Protein AF-A0A7R9AG92-F1 (afdb_monomer_lite)

Secondary structure (DSSP, 8-state):
-HHHHHHHHHHHHHHHHTT---HHHHHHHHHS-GGGGS-GGGGGGTTSSS-EEEETTEEEPPHHHHHHHHHHHT--TT-EEEEE--TTSHHHHHHHHTT-EEEEEES-HHHHHHHHHHHHHTT-TTSEEEES-GGG--GGGPPEEEEEE-S-BSS--HHHHHHEEEEEEEEEEEE-SS-EEEEEEEE-SSS-EEEEEE--SSSHHHHTTS--SEEEE---HHHHHTT--HHHHHHHHHHHHHHHHHH-TTPEEEEE-----GGG-HHHHHHHHHHHHHHHHHHT-EEES-TTTTTTT-GGGB-TTSSSBPHHHHHHHH-

InterPro domains:
  IPR000682 Protein-L-isoaspartate(D-aspartate) O-methyltransferase [MF_00090] (1-212)
  IPR000682 Protein-L-isoaspartate(D-aspartate) O-methyltransferase [PTHR11579] (9-194)
  IPR000682 Protein-L-isoaspartate(D-aspartate) O-methyltransferase [TIGR00080] (8-189)
  IPR013830 SGNH hydrolase-type esterase domain [PF13472] (202-316)
  IPR029063 S-adenosyl-L-methionine-dependent methyltransferase superfamily [G3DSA:3.40.50.150] (4-202)
  IPR029063 S-adenosyl-L-methionine-dependent methyltransferase superfamily [SSF53335] (15-181)
  IPR036514 SGNH hydrolase superfamily [G3DSA:3.40.50.1110] (203-319)

Sequence (319 aa):
TYRHRGLRRQLIDSLREKGIHQEDILAAFNAIPRHFFLDKAFEEWAYQDKAFPIGYDQTISQPYTVAYQTALLKVEPKDKVLEIGTGSGYQAAVLAYLGAKVFTLERQEALYEKSRQLLAKLGFANVRVVWKDGYEGLEDQAPFDKILVTAGATEKPQVLLNQLKIGGYMVIPIGNAKVQQMYRITRLSEIDFEDEIFDDFERVDWILKQSVDIFVLELGGNDALRGIKPEESYKNLQSIIDKVRTKYPQAKIILAGMQAPPNMGVAFTKAFREIYPKLAKENNIALIPFLLEGVGGISKLNLPDGIHPTPQGHKIVAE

Structure (mmCIF, N/CA/C/O backbone):
data_AF-A0A7R9AG92-F1
#
_entry.id   AF-A0A7R9AG92-F1
#
loop_
_atom_site.group_PDB
_atom_site.id
_atom_site.type_symbol
_atom_site.label_atom_id
_atom_site.label_alt_id
_atom_site.label_comp_id
_atom_site.label_asym_id
_atom_site.label_entity_id
_atom_site.label_seq_id
_atom_site.pdbx_PDB_ins_code
_atom_site.Cartn_x
_atom_site.Cartn_y
_atom_site.Cartn_z
_atom_site.occupancy
_atom_site.B_iso_or_equiv
_atom_site.auth_seq_id
_atom_site.auth_comp_id
_atom_site.auth_asym_id
_atom_site.auth_atom_id
_atom_site.pdbx_PDB_model_num
ATOM 1 N N . THR A 1 1 ? -12.567 -18.584 -14.424 1.00 85.75 1 THR A N 1
ATOM 2 C CA . THR A 1 1 ? -12.079 -19.530 -15.454 1.00 85.75 1 THR A CA 1
ATOM 3 C C . THR A 1 1 ? -10.807 -20.214 -14.964 1.00 85.75 1 THR A C 1
ATOM 5 O O . THR A 1 1 ? -10.195 -19.707 -14.026 1.00 85.75 1 THR A O 1
ATOM 8 N N . TYR A 1 2 ? -10.392 -21.340 -15.563 1.00 88.44 2 TYR A N 1
ATOM 9 C CA . TYR A 1 2 ? -9.088 -21.965 -15.261 1.00 88.44 2 TYR A CA 1
ATOM 10 C C . TYR A 1 2 ? -7.920 -21.003 -15.521 1.00 88.44 2 TYR A C 1
ATOM 12 O O . TYR A 1 2 ? -7.029 -20.896 -14.682 1.00 88.44 2 TYR A O 1
ATOM 20 N N . ARG A 1 3 ? -7.999 -20.212 -16.603 1.00 91.56 3 ARG A N 1
ATOM 21 C CA . ARG A 1 3 ? -7.047 -19.134 -16.921 1.00 91.56 3 ARG A CA 1
ATOM 22 C C . ARG A 1 3 ? -6.843 -18.179 -15.741 1.00 91.56 3 ARG A C 1
ATOM 24 O O . ARG A 1 3 ? -5.721 -18.012 -15.280 1.00 91.56 3 ARG A O 1
ATOM 31 N N . HIS A 1 4 ? -7.924 -17.618 -15.188 1.00 94.44 4 HIS A N 1
ATOM 32 C CA . HIS A 1 4 ? -7.822 -16.691 -14.051 1.00 94.44 4 HIS A CA 1
ATOM 33 C C . HIS A 1 4 ? -7.265 -17.340 -12.783 1.00 94.44 4 HIS A C 1
ATOM 35 O O . HIS A 1 4 ? -6.584 -16.665 -12.021 1.00 94.44 4 HIS A O 1
ATOM 41 N N . ARG A 1 5 ? -7.518 -18.634 -12.547 1.00 92.75 5 ARG A N 1
ATOM 42 C CA . ARG A 1 5 ? -6.920 -19.346 -11.406 1.00 92.75 5 ARG A CA 1
ATOM 43 C C . ARG A 1 5 ? -5.401 -19.476 -11.559 1.00 92.75 5 ARG A C 1
ATOM 45 O O . ARG A 1 5 ? -4.688 -19.265 -10.586 1.00 92.75 5 ARG A O 1
ATOM 52 N N . GLY A 1 6 ? -4.917 -19.771 -12.769 1.00 94.75 6 GLY A N 1
ATOM 53 C CA . GLY A 1 6 ? -3.482 -19.813 -13.068 1.00 94.75 6 GLY A CA 1
ATOM 54 C C . GLY A 1 6 ? -2.804 -18.454 -12.878 1.00 94.75 6 GLY A C 1
ATOM 55 O O . GLY A 1 6 ? -1.807 -18.363 -12.170 1.00 94.75 6 GLY A O 1
ATOM 56 N N . LEU A 1 7 ? -3.403 -17.389 -13.421 1.00 96.19 7 LEU A N 1
ATOM 57 C CA . LEU A 1 7 ? -2.885 -16.022 -13.290 1.00 96.19 7 LEU A CA 1
ATOM 58 C C . LEU A 1 7 ? -2.851 -15.534 -11.832 1.00 96.19 7 LEU A C 1
ATOM 60 O O . LEU A 1 7 ? -1.883 -14.907 -11.415 1.00 96.19 7 LEU A O 1
ATOM 64 N N . ARG A 1 8 ? -3.869 -15.864 -11.025 1.00 96.50 8 ARG A N 1
ATOM 65 C CA . ARG A 1 8 ? -3.862 -15.561 -9.583 1.00 96.50 8 ARG A CA 1
ATOM 66 C C . ARG A 1 8 ? -2.725 -16.251 -8.850 1.00 96.50 8 ARG A C 1
ATOM 68 O O . ARG A 1 8 ? -2.114 -15.633 -7.992 1.00 96.50 8 ARG A O 1
ATOM 75 N N . ARG A 1 9 ? -2.444 -17.514 -9.181 1.00 95.44 9 ARG A N 1
ATOM 76 C CA . ARG A 1 9 ? -1.353 -18.260 -8.550 1.00 95.44 9 ARG A CA 1
ATOM 77 C C . ARG A 1 9 ? -0.002 -17.616 -8.841 1.00 95.44 9 ARG A C 1
ATOM 79 O O . ARG A 1 9 ? 0.724 -17.335 -7.904 1.00 95.44 9 ARG A O 1
ATOM 86 N N . GLN A 1 10 ? 0.256 -17.272 -10.102 1.00 95.81 10 GLN A N 1
ATOM 87 C CA . GLN A 1 10 ? 1.473 -16.551 -10.491 1.00 95.81 10 GLN A CA 1
ATOM 88 C C . GLN A 1 10 ? 1.610 -15.211 -9.759 1.00 95.81 10 GLN A C 1
ATOM 90 O O . GLN A 1 10 ? 2.691 -14.869 -9.287 1.00 95.81 10 GLN A O 1
ATOM 95 N N . LEU A 1 11 ? 0.506 -14.465 -9.625 1.00 97.06 11 LEU A N 1
ATOM 96 C CA . LEU A 1 11 ? 0.502 -13.233 -8.843 1.00 97.06 11 LEU A CA 1
ATOM 97 C C . LEU A 1 11 ? 0.853 -13.497 -7.372 1.00 97.06 11 LEU A C 1
ATOM 99 O O . LEU A 1 11 ? 1.679 -12.787 -6.814 1.00 97.06 11 LEU A O 1
ATOM 103 N N . ILE A 1 12 ? 0.248 -14.508 -6.747 1.00 97.50 12 ILE A N 1
ATOM 104 C CA . ILE A 1 12 ? 0.511 -14.880 -5.348 1.00 97.50 12 ILE A CA 1
ATOM 105 C C . ILE A 1 12 ? 1.975 -15.267 -5.143 1.00 97.50 12 ILE A C 1
ATOM 107 O O . ILE A 1 12 ? 2.578 -14.818 -4.172 1.00 97.50 12 ILE A O 1
ATOM 111 N N . ASP A 1 13 ? 2.548 -16.051 -6.054 1.00 95.56 13 ASP A N 1
ATOM 112 C CA . ASP A 1 13 ? 3.956 -16.448 -5.994 1.00 95.56 13 ASP A CA 1
ATOM 113 C C . ASP A 1 13 ? 4.861 -15.205 -6.059 1.00 95.56 13 ASP A C 1
ATOM 115 O O . ASP A 1 13 ? 5.725 -15.019 -5.204 1.00 95.56 13 ASP A O 1
ATOM 119 N N . SER A 1 14 ? 4.567 -14.267 -6.968 1.00 94.50 14 SER A N 1
ATOM 120 C CA . SER A 1 14 ? 5.289 -12.990 -7.048 1.00 94.50 14 SER A CA 1
ATOM 121 C C . SER A 1 14 ? 5.131 -12.126 -5.786 1.00 94.50 14 SER A C 1
ATOM 123 O O . SER A 1 14 ? 6.089 -11.494 -5.342 1.00 94.50 14 SER A O 1
ATOM 125 N N . LEU A 1 15 ? 3.944 -12.096 -5.170 1.00 94.94 15 LEU A N 1
ATOM 126 C CA . LEU A 1 15 ? 3.723 -11.378 -3.909 1.00 94.94 15 LEU A CA 1
ATOM 127 C C . LEU A 1 15 ? 4.525 -11.999 -2.755 1.00 94.94 15 LEU A C 1
ATOM 129 O O . LEU A 1 15 ? 5.095 -11.260 -1.950 1.00 94.94 15 LEU A O 1
ATOM 133 N N . ARG A 1 16 ? 4.621 -13.335 -2.697 1.00 92.88 16 ARG A N 1
ATOM 134 C CA . ARG A 1 16 ? 5.463 -14.044 -1.719 1.00 92.88 16 ARG A CA 1
ATOM 135 C C . ARG A 1 16 ? 6.933 -13.706 -1.889 1.00 92.88 16 ARG A C 1
ATOM 137 O O . ARG A 1 16 ? 7.592 -13.397 -0.901 1.00 92.88 16 ARG A O 1
ATOM 144 N N . GLU A 1 17 ? 7.436 -13.726 -3.120 1.00 90.94 17 GLU A N 1
ATOM 145 C CA . GLU A 1 17 ? 8.819 -13.342 -3.432 1.00 90.94 17 GLU A CA 1
ATOM 146 C C . GLU A 1 17 ? 9.120 -11.902 -2.996 1.00 90.94 17 GLU A C 1
ATOM 148 O O . GLU A 1 17 ? 10.223 -11.602 -2.541 1.00 90.94 17 GLU A O 1
ATOM 153 N N . LYS A 1 18 ? 8.117 -11.020 -3.059 1.00 86.81 18 LYS A N 1
ATOM 154 C CA . LYS A 1 18 ? 8.188 -9.627 -2.595 1.00 86.81 18 LYS A CA 1
ATOM 155 C C . LYS A 1 18 ? 8.002 -9.451 -1.081 1.00 86.81 18 LYS A C 1
ATOM 157 O O . LYS A 1 18 ? 8.039 -8.326 -0.590 1.00 86.81 18 LYS A O 1
ATOM 162 N N . GLY A 1 19 ? 7.857 -10.539 -0.325 1.00 88.50 19 GLY A N 1
ATOM 163 C CA . GLY A 1 19 ? 7.826 -10.526 1.139 1.00 88.50 19 GLY A CA 1
ATOM 164 C C . GLY A 1 19 ? 6.431 -10.492 1.768 1.00 88.50 19 GLY A C 1
ATOM 165 O O . GLY A 1 19 ? 6.320 -10.267 2.974 1.00 88.50 19 GLY A O 1
ATOM 166 N N . ILE A 1 20 ? 5.367 -10.706 0.987 1.00 93.88 20 ILE A N 1
ATOM 167 C CA . ILE A 1 20 ? 4.015 -10.894 1.527 1.00 93.88 20 ILE A CA 1
ATOM 168 C C . ILE A 1 20 ? 3.859 -12.363 1.924 1.00 93.88 20 ILE A C 1
ATOM 170 O O . ILE A 1 20 ? 3.675 -13.236 1.077 1.00 93.88 20 ILE A O 1
ATOM 174 N N . HIS A 1 21 ? 3.945 -12.638 3.223 1.00 92.56 21 HIS A N 1
ATOM 175 C CA . HIS A 1 21 ? 3.893 -14.000 3.774 1.00 92.56 21 HIS A CA 1
ATOM 176 C C . HIS A 1 21 ? 2.621 -14.283 4.582 1.00 92.56 21 HIS A C 1
ATOM 178 O O . HIS A 1 21 ? 2.436 -15.393 5.071 1.00 92.56 21 HIS A O 1
ATOM 184 N N . GLN A 1 22 ? 1.741 -13.292 4.731 1.00 96.88 22 GLN A N 1
ATOM 185 C CA . GLN A 1 22 ? 0.469 -13.437 5.432 1.00 96.88 22 GLN A CA 1
ATOM 186 C C . GLN A 1 22 ? -0.497 -14.278 4.581 1.00 96.88 22 GLN A C 1
ATOM 188 O O . GLN A 1 22 ? -0.990 -13.832 3.542 1.00 96.88 22 GLN A O 1
ATOM 193 N N . GLU A 1 23 ? -0.725 -15.527 4.991 1.00 97.50 23 GLU A N 1
ATOM 194 C CA . GLU A 1 23 ? -1.502 -16.512 4.224 1.00 97.50 23 GLU A CA 1
ATOM 195 C C . GLU A 1 23 ? -2.972 -16.118 4.036 1.00 97.50 23 GLU A C 1
ATOM 197 O O . GLU A 1 23 ? -3.567 -16.411 3.002 1.00 97.50 23 GLU A O 1
ATOM 202 N N . ASP A 1 24 ? -3.554 -15.419 5.004 1.00 98.06 24 ASP A N 1
ATOM 203 C CA . ASP A 1 24 ? -4.897 -14.843 4.936 1.00 98.06 24 ASP A CA 1
ATOM 204 C C . ASP A 1 24 ? -5.004 -13.749 3.860 1.00 98.06 24 ASP A C 1
ATOM 206 O O . ASP A 1 24 ? -5.941 -13.762 3.055 1.00 98.06 24 ASP A O 1
ATOM 210 N N . ILE A 1 25 ? -4.005 -12.865 3.762 1.00 98.31 25 ILE A N 1
ATOM 211 C CA . ILE A 1 25 ? -3.910 -11.859 2.694 1.00 98.31 25 ILE A CA 1
ATOM 212 C C . ILE A 1 25 ? -3.770 -12.552 1.336 1.00 98.31 25 ILE A C 1
ATOM 214 O O . ILE A 1 25 ? -4.513 -12.247 0.402 1.00 98.31 25 ILE A O 1
ATOM 218 N N . LEU A 1 26 ? -2.868 -13.526 1.203 1.00 98.38 26 LEU A N 1
ATOM 219 C CA . LEU A 1 26 ? -2.691 -14.260 -0.056 1.00 98.38 26 LEU A CA 1
ATOM 220 C C . LEU A 1 26 ? -3.955 -15.046 -0.447 1.00 98.38 26 LEU A C 1
ATOM 222 O O . LEU A 1 26 ? -4.313 -15.104 -1.629 1.00 98.38 26 LEU A O 1
ATOM 226 N N . ALA A 1 27 ? -4.679 -15.597 0.531 1.00 98.25 27 ALA A N 1
ATOM 227 C CA . ALA A 1 27 ? -5.968 -16.241 0.312 1.00 98.25 27 ALA A CA 1
ATOM 228 C C . ALA A 1 27 ? -7.020 -15.252 -0.215 1.00 98.25 27 ALA A C 1
ATOM 230 O O . ALA A 1 27 ? -7.760 -15.603 -1.139 1.00 98.25 27 ALA A O 1
ATOM 231 N N . ALA A 1 28 ? -7.045 -14.012 0.288 1.00 98.25 28 ALA A N 1
ATOM 232 C CA . ALA A 1 28 ? -7.918 -12.960 -0.230 1.00 98.25 28 ALA A CA 1
ATOM 233 C C . ALA A 1 28 ? -7.643 -12.683 -1.718 1.00 98.25 28 ALA A C 1
ATOM 235 O O . ALA A 1 28 ? -8.567 -12.664 -2.531 1.00 98.25 28 ALA A O 1
ATOM 236 N N . PHE A 1 29 ? -6.372 -12.568 -2.114 1.00 98.19 29 PHE A N 1
ATOM 237 C CA . PHE A 1 29 ? -5.980 -12.352 -3.516 1.00 98.19 29 PHE A CA 1
ATOM 238 C C . PHE A 1 29 ? -6.321 -13.547 -4.416 1.00 98.19 29 PHE A C 1
ATOM 240 O O . PHE A 1 29 ? -6.673 -13.379 -5.588 1.00 98.19 29 PHE A O 1
ATOM 247 N N . ASN A 1 30 ? -6.266 -14.765 -3.873 1.00 97.31 30 ASN A N 1
ATOM 248 C CA . ASN A 1 30 ? -6.696 -15.958 -4.591 1.00 97.31 30 ASN A CA 1
ATOM 249 C C . ASN A 1 30 ? -8.218 -16.002 -4.789 1.00 97.31 30 ASN A C 1
ATOM 251 O O . ASN A 1 30 ? -8.697 -16.426 -5.846 1.00 97.31 30 ASN A O 1
ATOM 255 N N . ALA A 1 31 ? -8.988 -15.583 -3.785 1.00 97.12 31 ALA A N 1
ATOM 256 C CA . ALA A 1 31 ? -10.445 -15.626 -3.804 1.00 97.12 31 ALA A CA 1
ATOM 257 C C . ALA A 1 31 ? -11.038 -14.502 -4.666 1.00 97.12 31 ALA A C 1
ATOM 259 O O . ALA A 1 31 ? -11.874 -14.758 -5.543 1.00 97.12 31 ALA A O 1
ATOM 260 N N . ILE A 1 32 ? -10.559 -13.271 -4.477 1.00 97.75 32 ILE A N 1
ATOM 261 C CA . ILE A 1 32 ? -11.165 -12.067 -5.042 1.00 97.75 32 ILE A CA 1
ATOM 262 C C . ILE A 1 32 ? -10.825 -11.935 -6.539 1.00 97.75 32 ILE A C 1
ATOM 264 O O . ILE A 1 32 ? -9.661 -11.880 -6.946 1.00 97.75 32 ILE A O 1
ATOM 268 N N . PRO A 1 33 ? -11.834 -11.865 -7.421 1.00 96.81 33 PRO A N 1
ATOM 269 C CA . PRO A 1 33 ? -11.633 -11.703 -8.856 1.00 96.81 33 PRO A CA 1
ATOM 270 C C . PRO A 1 33 ? -11.242 -10.270 -9.243 1.00 96.81 33 PRO A C 1
ATOM 272 O O . PRO A 1 33 ? -12.069 -9.525 -9.755 1.00 96.81 33 PRO A O 1
ATOM 275 N N . ARG A 1 34 ? -9.959 -9.909 -9.080 1.00 97.62 34 ARG A N 1
ATOM 276 C CA . ARG A 1 34 ? -9.418 -8.583 -9.455 1.00 97.62 34 ARG A CA 1
ATOM 277 C C . ARG A 1 34 ? -9.842 -8.083 -10.849 1.00 97.62 34 ARG A C 1
ATOM 279 O O . ARG A 1 34 ? -10.102 -6.898 -11.001 1.00 97.62 34 ARG A O 1
ATOM 286 N N . HIS A 1 35 ? -9.992 -8.967 -11.841 1.00 96.81 35 HIS A N 1
ATOM 287 C CA . HIS A 1 35 ? -10.450 -8.597 -13.191 1.00 96.81 35 HIS A CA 1
ATOM 288 C C . HIS A 1 35 ? -11.850 -7.961 -13.250 1.00 96.81 35 HIS A C 1
ATOM 290 O O . HIS A 1 35 ? -12.125 -7.232 -14.193 1.00 96.81 35 HIS A O 1
ATOM 296 N N . PHE A 1 36 ? -12.724 -8.169 -12.259 1.00 97.12 36 PHE A N 1
ATOM 297 C CA . PHE A 1 36 ? -14.020 -7.476 -12.213 1.00 97.12 36 PHE A CA 1
ATOM 298 C C . PHE A 1 36 ? -13.932 -6.029 -11.715 1.00 97.12 36 PHE A C 1
ATOM 300 O O . PHE A 1 36 ? -14.876 -5.268 -11.903 1.00 97.12 36 PHE A O 1
ATOM 307 N N . PHE A 1 37 ? -12.807 -5.641 -11.111 1.00 97.44 37 PHE A N 1
ATOM 308 C CA . PHE A 1 37 ? -12.546 -4.287 -10.607 1.00 97.44 37 PHE A CA 1
ATOM 309 C C . PHE A 1 37 ? -11.880 -3.385 -11.660 1.00 97.44 37 PHE A C 1
ATOM 311 O O . PHE A 1 37 ? -11.495 -2.254 -11.372 1.00 97.44 37 PHE A O 1
ATOM 318 N N . LEU A 1 38 ? -11.735 -3.892 -12.883 1.00 94.50 38 LEU A N 1
ATOM 319 C CA . LEU A 1 38 ? -11.065 -3.258 -14.010 1.00 94.50 38 LEU A CA 1
ATOM 320 C C . LEU A 1 38 ? -12.040 -3.073 -15.175 1.00 94.50 38 LEU A C 1
ATOM 322 O O . LEU A 1 38 ? -13.101 -3.697 -15.228 1.00 94.50 38 LEU A O 1
ATOM 326 N N . ASP A 1 39 ? -11.668 -2.220 -16.128 1.00 90.25 39 ASP A N 1
ATOM 327 C CA . ASP A 1 39 ? -12.302 -2.257 -17.444 1.00 90.25 39 ASP A CA 1
ATOM 328 C C . ASP A 1 39 ? -12.024 -3.610 -18.121 1.00 90.25 39 ASP A C 1
ATOM 330 O O . ASP A 1 39 ? -10.943 -4.181 -17.952 1.00 90.25 39 ASP A O 1
ATOM 334 N N . LYS A 1 40 ? -12.979 -4.115 -18.911 1.00 88.62 40 LYS A N 1
ATOM 335 C CA . LYS A 1 40 ? -12.825 -5.369 -19.665 1.00 88.62 40 LYS A CA 1
ATOM 336 C C . LYS A 1 40 ? -11.617 -5.338 -20.596 1.00 88.62 40 LYS A C 1
ATOM 338 O O . LYS A 1 40 ? -10.988 -6.373 -20.793 1.00 88.62 40 LYS A O 1
ATOM 343 N N . ALA A 1 41 ? -11.263 -4.162 -21.120 1.00 90.12 41 ALA A N 1
ATOM 344 C CA . ALA A 1 41 ? -10.056 -3.987 -21.914 1.00 90.12 41 ALA A CA 1
ATOM 345 C C . ALA A 1 41 ? -8.796 -4.427 -21.154 1.00 90.12 41 ALA A C 1
ATOM 347 O O . ALA A 1 41 ? -7.851 -4.871 -21.788 1.00 90.12 41 ALA A O 1
ATOM 348 N N . PHE A 1 42 ? -8.785 -4.367 -19.815 1.00 91.31 42 PHE A N 1
ATOM 349 C CA . PHE A 1 42 ? -7.631 -4.729 -18.993 1.00 91.31 42 PHE A CA 1
ATOM 350 C C . PHE A 1 42 ? -7.668 -6.146 -18.399 1.00 91.31 42 PHE A C 1
ATOM 352 O O . PHE A 1 42 ? -6.783 -6.500 -17.618 1.00 91.31 42 PHE A O 1
ATOM 359 N N . GLU A 1 43 ? -8.655 -6.976 -18.751 1.00 90.88 43 GLU A N 1
ATOM 360 C CA . GLU A 1 43 ? -8.875 -8.294 -18.132 1.00 90.88 43 GLU A CA 1
ATOM 361 C C . GLU A 1 43 ? -7.639 -9.208 -18.202 1.00 90.88 43 GLU A C 1
ATOM 363 O O . GLU A 1 43 ? -7.286 -9.854 -17.213 1.00 90.88 43 GLU A O 1
ATOM 368 N N . GLU A 1 44 ? -6.925 -9.213 -19.332 1.00 90.19 44 GLU A N 1
ATOM 369 C CA . GLU A 1 44 ? -5.737 -10.057 -19.522 1.00 90.19 44 GLU A CA 1
ATOM 370 C C . GLU A 1 44 ? -4.546 -9.635 -18.651 1.00 90.19 44 GLU A C 1
ATOM 372 O O . GLU A 1 44 ? -3.714 -10.470 -18.289 1.00 90.19 44 GLU A O 1
ATOM 377 N N . TRP A 1 45 ? -4.490 -8.357 -18.274 1.00 91.56 45 TRP A N 1
ATOM 378 C CA . TRP A 1 45 ? -3.428 -7.780 -17.452 1.00 91.56 45 TRP A CA 1
ATOM 379 C C . TRP A 1 45 ? -3.817 -7.646 -15.977 1.00 91.56 45 TRP A C 1
ATOM 381 O O . TRP A 1 45 ? -2.998 -7.228 -15.161 1.00 91.56 45 TRP A O 1
ATOM 391 N N . ALA A 1 46 ? -5.035 -8.051 -15.606 1.00 94.00 46 ALA A N 1
ATOM 392 C CA . ALA A 1 46 ? -5.604 -7.836 -14.277 1.00 94.00 46 ALA A CA 1
ATOM 393 C C . ALA A 1 46 ? -4.774 -8.404 -13.116 1.00 94.00 46 ALA A C 1
ATOM 395 O O . ALA A 1 46 ? -4.915 -7.951 -11.980 1.00 94.00 46 ALA A O 1
ATOM 396 N N . TYR A 1 47 ? -3.937 -9.401 -13.400 1.00 96.56 47 TYR A N 1
ATOM 397 C CA . TYR A 1 47 ? -3.102 -10.108 -12.431 1.00 96.56 47 TYR A CA 1
ATOM 398 C C . TYR A 1 47 ? -1.608 -9.813 -12.581 1.00 96.56 47 TYR A C 1
ATOM 400 O O . TYR A 1 47 ? -0.791 -10.465 -11.941 1.00 96.56 47 TYR A O 1
ATOM 408 N N . GLN A 1 48 ? -1.243 -8.832 -13.406 1.00 94.00 48 GLN A N 1
ATOM 409 C CA . GLN A 1 48 ? 0.101 -8.273 -13.376 1.00 94.00 48 GLN A CA 1
ATOM 410 C C . GLN A 1 48 ? 0.242 -7.349 -12.172 1.00 94.00 48 GLN A C 1
ATOM 412 O O . GLN A 1 48 ? -0.710 -6.658 -11.796 1.00 94.00 48 GLN A O 1
ATOM 417 N N . ASP A 1 49 ? 1.437 -7.313 -11.583 1.00 93.88 49 ASP A N 1
ATOM 418 C CA . ASP A 1 49 ? 1.718 -6.412 -10.472 1.00 93.88 49 ASP A CA 1
ATOM 419 C C . ASP A 1 49 ? 1.930 -4.970 -10.959 1.00 93.88 49 ASP A C 1
ATOM 421 O O . ASP A 1 49 ? 3.049 -4.472 -11.036 1.00 93.88 49 ASP A O 1
ATOM 425 N N . LYS A 1 50 ? 0.838 -4.344 -11.403 1.00 91.94 50 LYS A N 1
ATOM 426 C CA . LYS A 1 50 ? 0.815 -3.008 -11.995 1.00 91.94 50 LYS A CA 1
ATOM 427 C C . LYS A 1 50 ? -0.503 -2.301 -11.676 1.00 91.94 50 LYS A C 1
ATOM 429 O O . LYS A 1 50 ? -1.552 -2.938 -11.524 1.00 91.94 50 LYS A O 1
ATOM 434 N N . ALA A 1 51 ? -0.442 -0.977 -11.575 1.00 92.12 51 ALA A N 1
ATOM 435 C CA . ALA A 1 51 ? -1.622 -0.127 -11.490 1.00 92.12 51 ALA A CA 1
ATOM 436 C C . ALA A 1 51 ? -2.267 0.080 -12.871 1.00 92.12 51 ALA A C 1
ATOM 438 O O . ALA A 1 51 ? -1.578 0.148 -13.892 1.00 92.12 51 ALA A O 1
ATOM 439 N N . PHE A 1 52 ? -3.592 0.214 -12.900 1.00 93.50 52 PHE A N 1
ATOM 440 C CA . PHE A 1 52 ? -4.353 0.431 -14.136 1.00 93.50 52 PHE A CA 1
ATOM 441 C C . PHE A 1 52 ? -5.368 1.561 -13.968 1.00 93.50 52 PHE A C 1
ATOM 443 O O . PHE A 1 52 ? -5.904 1.726 -12.871 1.00 93.50 52 PHE A O 1
ATOM 450 N N . PRO A 1 53 ? -5.662 2.331 -15.027 1.00 94.12 53 PRO A N 1
ATOM 451 C CA . PRO A 1 53 ? -6.666 3.384 -14.966 1.00 94.12 53 PRO A CA 1
ATOM 452 C C . PRO A 1 53 ? -8.067 2.801 -14.750 1.00 94.12 53 PRO A C 1
ATOM 454 O O . PRO A 1 53 ? -8.423 1.774 -15.328 1.00 94.12 53 PRO A O 1
ATOM 457 N N . ILE A 1 54 ? -8.871 3.483 -13.933 1.00 93.56 54 ILE A N 1
ATOM 458 C CA . ILE A 1 54 ? -10.271 3.114 -13.645 1.00 93.56 54 ILE A CA 1
ATOM 459 C C . ILE A 1 54 ? -11.275 4.216 -14.021 1.00 93.56 54 ILE A C 1
ATOM 461 O O . ILE A 1 54 ? -12.468 4.084 -13.740 1.00 93.56 54 ILE A O 1
ATOM 465 N N . GLY A 1 55 ? -10.793 5.262 -14.700 1.00 90.81 55 GLY A N 1
ATOM 466 C CA . GLY A 1 55 ? -11.540 6.474 -15.040 1.00 90.81 55 GLY A CA 1
ATOM 467 C C . GLY A 1 55 ? -11.335 7.591 -14.014 1.00 90.81 55 GLY A C 1
ATOM 468 O O . GLY A 1 55 ? -10.773 7.359 -12.945 1.00 90.81 55 GLY A O 1
ATOM 469 N N . TYR A 1 56 ? -11.791 8.803 -14.350 1.00 92.44 56 TYR A N 1
ATOM 470 C CA . TYR A 1 56 ? -11.756 9.985 -13.467 1.00 92.44 56 TYR A CA 1
ATOM 471 C C . TYR A 1 56 ? -10.355 10.310 -12.919 1.00 92.44 56 TYR A C 1
ATOM 473 O O . TYR A 1 56 ? -10.204 10.676 -11.754 1.00 92.44 56 TYR A O 1
ATOM 481 N N . ASP A 1 57 ? -9.325 10.101 -13.744 1.00 91.25 57 ASP A N 1
ATOM 482 C CA . ASP A 1 57 ? -7.906 10.253 -13.388 1.00 91.25 57 ASP A CA 1
ATOM 483 C C . ASP A 1 57 ? -7.464 9.419 -12.173 1.00 91.25 57 ASP A C 1
ATOM 485 O O . ASP A 1 57 ? -6.471 9.724 -11.516 1.00 91.25 57 ASP A O 1
ATOM 489 N N . GLN A 1 58 ? -8.204 8.349 -11.864 1.00 92.69 58 GLN A N 1
ATOM 490 C CA . GLN A 1 58 ? -7.882 7.413 -10.794 1.00 92.69 58 GLN A CA 1
ATOM 491 C C . GLN A 1 58 ? -7.306 6.114 -11.355 1.00 92.69 58 GLN A C 1
ATOM 493 O O . GLN A 1 58 ? -7.547 5.720 -12.504 1.00 92.69 58 GLN A O 1
ATOM 498 N N . THR A 1 59 ? -6.575 5.402 -10.499 1.00 93.50 59 THR A N 1
ATOM 499 C CA . THR A 1 59 ? -6.048 4.072 -10.800 1.00 93.50 59 THR A CA 1
ATOM 500 C C . THR A 1 59 ? -6.455 3.071 -9.725 1.00 93.50 59 THR A C 1
ATOM 502 O O . THR A 1 59 ? -6.644 3.422 -8.564 1.00 93.50 59 THR A O 1
ATOM 505 N N . ILE A 1 60 ? -6.594 1.803 -10.105 1.00 95.69 60 ILE A N 1
ATOM 506 C CA . ILE A 1 60 ? -6.548 0.707 -9.139 1.00 95.69 60 ILE A CA 1
ATOM 507 C C . ILE A 1 60 ? -5.081 0.448 -8.794 1.00 95.69 60 ILE A C 1
ATOM 509 O O . ILE A 1 60 ? -4.273 0.182 -9.687 1.00 95.69 60 ILE A O 1
ATOM 513 N N . SER A 1 61 ? -4.749 0.492 -7.503 1.00 94.94 61 SER A N 1
ATOM 514 C CA . SER A 1 61 ? -3.392 0.256 -7.003 1.00 94.94 61 SER A CA 1
ATOM 515 C C . SER A 1 61 ? -2.845 -1.097 -7.447 1.00 94.94 61 SER A C 1
ATOM 517 O O . SER A 1 61 ? -3.591 -2.080 -7.570 1.00 94.94 61 SER A O 1
ATOM 519 N N . GLN A 1 62 ? -1.532 -1.165 -7.668 1.00 94.94 62 GLN A N 1
ATOM 520 C CA . GLN A 1 62 ? -0.848 -2.421 -7.966 1.00 94.94 62 GLN A CA 1
ATOM 521 C C . GLN A 1 62 ? -1.105 -3.467 -6.856 1.00 94.94 62 GLN A C 1
ATOM 523 O O . GLN A 1 62 ? -1.196 -3.099 -5.680 1.00 94.94 62 GLN A O 1
ATOM 528 N N . PRO A 1 63 ? -1.260 -4.757 -7.199 1.00 97.62 63 PRO A N 1
ATOM 529 C CA . PRO A 1 63 ? -1.442 -5.841 -6.239 1.00 97.62 63 PRO A CA 1
ATOM 530 C C . PRO A 1 63 ? -0.495 -5.815 -5.033 1.00 97.62 63 PRO A C 1
ATOM 532 O O . PRO A 1 63 ? -0.966 -5.974 -3.909 1.00 97.62 63 PRO A O 1
ATOM 535 N N . TYR A 1 64 ? 0.804 -5.579 -5.244 1.00 95.94 64 TYR A N 1
ATOM 536 C CA . TYR A 1 64 ? 1.785 -5.515 -4.163 1.00 95.94 64 TYR A CA 1
ATOM 537 C C . TYR A 1 64 ? 1.462 -4.410 -3.164 1.00 95.94 64 TYR A C 1
ATOM 539 O O . TYR A 1 64 ? 1.452 -4.666 -1.969 1.00 95.94 64 TYR A O 1
ATOM 547 N N . THR A 1 65 ? 1.104 -3.215 -3.633 1.00 94.88 65 THR A N 1
ATOM 548 C CA . THR A 1 65 ? 0.706 -2.097 -2.767 1.00 94.88 65 THR A CA 1
ATOM 549 C C . THR A 1 65 ? -0.505 -2.446 -1.914 1.00 94.88 65 THR A C 1
ATOM 551 O O . THR A 1 65 ? -0.477 -2.210 -0.712 1.00 94.88 65 THR A O 1
ATOM 554 N N . VAL A 1 66 ? -1.535 -3.055 -2.511 1.00 98.19 66 VAL A N 1
ATOM 555 C CA . VAL A 1 66 ? -2.741 -3.484 -1.782 1.00 98.19 66 VAL A CA 1
ATOM 556 C C . VAL A 1 66 ? -2.368 -4.496 -0.694 1.00 98.19 66 VAL A C 1
ATOM 558 O O . VAL A 1 66 ? -2.775 -4.361 0.459 1.00 98.19 66 VAL A O 1
ATOM 561 N N . ALA A 1 67 ? -1.551 -5.497 -1.031 1.00 98.00 67 ALA A N 1
ATOM 562 C CA . ALA A 1 67 ? -1.114 -6.518 -0.082 1.00 98.00 67 ALA A CA 1
ATOM 563 C C . ALA A 1 67 ? -0.237 -5.927 1.032 1.00 98.00 67 ALA A C 1
ATOM 565 O O . ALA A 1 67 ? -0.433 -6.234 2.204 1.00 98.00 67 ALA A O 1
ATOM 566 N N . TYR A 1 68 ? 0.686 -5.039 0.668 1.00 96.31 68 TYR A N 1
ATOM 567 C CA . TYR A 1 68 ? 1.616 -4.378 1.572 1.00 96.31 68 TYR A CA 1
ATOM 568 C C . TYR A 1 68 ? 0.894 -3.478 2.575 1.00 96.31 68 TYR A C 1
ATOM 570 O O . TYR A 1 68 ? 1.084 -3.622 3.780 1.00 96.31 68 TYR A O 1
ATOM 578 N N . GLN A 1 69 ? -0.004 -2.612 2.098 1.00 97.38 69 GLN A N 1
ATOM 579 C CA . GLN A 1 69 ? -0.834 -1.772 2.959 1.00 97.38 69 GLN A CA 1
ATOM 580 C C . GLN A 1 69 ? -1.686 -2.612 3.914 1.00 97.38 69 GLN A C 1
ATOM 582 O O . GLN A 1 69 ? -1.743 -2.322 5.107 1.00 97.38 69 GLN A O 1
ATOM 587 N N . THR A 1 70 ? -2.289 -3.691 3.410 1.00 98.38 70 THR A N 1
ATOM 588 C CA . THR A 1 70 ? -3.093 -4.615 4.224 1.00 98.38 70 THR A CA 1
ATOM 589 C C . THR A 1 70 ? -2.245 -5.306 5.299 1.00 98.38 70 THR A C 1
ATOM 591 O O . THR A 1 70 ? -2.667 -5.394 6.452 1.00 98.38 70 THR A O 1
ATOM 594 N N . ALA A 1 71 ? -1.026 -5.737 4.958 1.00 97.69 71 ALA A N 1
ATOM 595 C CA . ALA A 1 71 ? -0.096 -6.364 5.895 1.00 97.69 71 ALA A CA 1
ATOM 596 C C . ALA A 1 71 ? 0.358 -5.397 6.997 1.00 97.69 71 ALA A C 1
ATOM 598 O O . ALA A 1 71 ? 0.414 -5.774 8.168 1.00 97.69 71 ALA A O 1
ATOM 599 N N . LEU A 1 72 ? 0.641 -4.138 6.647 1.00 97.19 72 LEU A N 1
ATOM 600 C CA . LEU A 1 72 ? 0.993 -3.108 7.624 1.00 97.19 72 LEU A CA 1
ATOM 601 C C . LEU A 1 72 ? -0.172 -2.788 8.561 1.00 97.19 72 LEU A C 1
ATOM 603 O O . LEU A 1 72 ? 0.060 -2.587 9.754 1.00 97.19 72 LEU A O 1
ATOM 607 N N . LEU A 1 73 ? -1.401 -2.779 8.036 1.00 98.31 73 LEU A N 1
ATOM 608 C CA . LEU A 1 73 ? -2.609 -2.430 8.779 1.00 98.31 73 LEU A CA 1
ATOM 609 C C . LEU A 1 73 ? -2.964 -3.461 9.858 1.00 98.31 73 LEU A C 1
ATOM 611 O O . LEU A 1 73 ? -3.656 -3.102 10.806 1.00 98.31 73 LEU A O 1
ATOM 615 N N . LYS A 1 74 ? -2.468 -4.706 9.744 1.00 97.50 74 LYS A N 1
ATOM 616 C CA . LYS A 1 74 ? -2.701 -5.800 10.708 1.00 97.50 74 LYS A CA 1
ATOM 617 C C . LYS A 1 74 ? -4.189 -5.934 11.061 1.00 97.50 74 LYS A C 1
ATOM 619 O O . LYS A 1 74 ? -4.579 -5.773 12.215 1.00 97.50 74 LYS A O 1
ATOM 624 N N . VAL A 1 75 ? -5.008 -6.134 10.031 1.00 97.44 75 VAL A N 1
ATOM 625 C CA . VAL A 1 75 ? -6.466 -6.253 10.162 1.00 97.44 75 VAL A CA 1
ATOM 626 C C . VAL A 1 75 ? -6.816 -7.542 10.885 1.00 97.44 75 VAL A C 1
ATOM 628 O O . VAL A 1 75 ? -6.370 -8.614 10.480 1.00 97.44 75 VAL A O 1
ATOM 631 N N . GLU A 1 76 ? -7.668 -7.441 11.896 1.00 97.31 76 GLU A N 1
ATOM 632 C CA . GLU A 1 76 ? -8.251 -8.591 12.572 1.00 97.31 76 GLU A CA 1
ATOM 633 C C . GLU A 1 76 ? -9.746 -8.735 12.236 1.00 97.31 76 GLU A C 1
ATOM 635 O O . GLU A 1 76 ? -10.439 -7.750 11.941 1.00 97.31 76 GLU A O 1
ATOM 640 N N . PRO A 1 77 ? -10.301 -9.961 12.281 1.00 97.62 77 PRO A N 1
ATOM 641 C CA . PRO A 1 77 ? -11.729 -10.157 12.098 1.00 97.62 77 PRO A CA 1
ATOM 642 C C . PRO A 1 77 ? -12.545 -9.297 13.070 1.00 97.62 77 PRO A C 1
ATOM 644 O O . PRO A 1 77 ? -12.320 -9.320 14.277 1.00 97.62 77 PRO A O 1
ATOM 647 N N . LYS A 1 78 ? -13.583 -8.633 12.545 1.00 97.44 78 LYS A N 1
ATOM 648 C CA . LYS A 1 78 ? -14.489 -7.690 13.230 1.00 97.44 78 LYS A CA 1
ATOM 649 C C . LYS A 1 78 ? -13.942 -6.280 13.461 1.00 97.44 78 LYS A C 1
ATOM 651 O O . LYS A 1 78 ? -14.747 -5.452 13.903 1.00 97.44 78 LYS A O 1
ATOM 656 N N . ASP A 1 79 ? -12.687 -5.988 13.109 1.00 98.50 79 ASP A N 1
ATOM 657 C CA . ASP A 1 79 ? -12.161 -4.619 13.125 1.00 98.50 79 ASP A CA 1
ATOM 658 C C . ASP A 1 79 ? -13.088 -3.677 12.352 1.00 98.50 79 ASP A C 1
ATOM 660 O O . ASP A 1 79 ? -13.533 -3.983 11.240 1.00 98.50 79 ASP A O 1
ATOM 664 N N . LYS A 1 80 ? -13.387 -2.513 12.931 1.00 98.75 80 LYS A N 1
ATOM 665 C CA . LYS A 1 80 ? -14.051 -1.417 12.229 1.00 98.75 80 LYS A CA 1
ATOM 666 C C . LYS A 1 80 ? -12.992 -0.629 11.467 1.00 98.75 80 LYS A C 1
ATOM 668 O O . LYS A 1 80 ? -12.185 0.069 12.080 1.00 98.75 80 LYS A O 1
ATOM 673 N N . VAL A 1 81 ? -13.004 -0.734 10.141 1.00 98.88 81 VAL A N 1
ATOM 674 C CA . VAL A 1 81 ? -11.970 -0.151 9.276 1.00 98.88 81 VAL A CA 1
ATOM 675 C C . VAL A 1 81 ? -12.559 0.979 8.442 1.00 98.88 81 VAL A C 1
ATOM 677 O O . VAL A 1 81 ? -13.575 0.775 7.778 1.00 98.88 81 VAL A O 1
ATOM 680 N N . LEU A 1 82 ? -11.914 2.147 8.464 1.00 98.88 82 LEU A N 1
ATOM 681 C CA . LEU A 1 82 ? -12.184 3.243 7.532 1.00 98.88 82 LEU A CA 1
ATOM 682 C C . LEU A 1 82 ? -11.149 3.225 6.407 1.00 98.88 82 LEU A C 1
ATOM 684 O O . LEU A 1 82 ? -9.956 3.335 6.661 1.00 98.88 82 LEU A O 1
ATOM 688 N N . GLU A 1 83 ? -11.598 3.123 5.167 1.00 98.81 83 GLU A N 1
ATOM 689 C CA . GLU A 1 83 ? -10.782 3.296 3.971 1.00 98.81 83 GLU A CA 1
ATOM 690 C C . GLU A 1 83 ? -11.066 4.667 3.342 1.00 98.81 83 GLU A C 1
ATOM 692 O O . GLU A 1 83 ? -12.220 5.048 3.139 1.00 98.81 83 GLU A O 1
ATOM 697 N N . ILE A 1 84 ? -10.009 5.398 3.000 1.00 98.38 84 ILE A N 1
ATOM 698 C CA . ILE A 1 84 ? -10.082 6.659 2.266 1.00 98.38 84 ILE A CA 1
ATOM 699 C C . ILE A 1 84 ? -9.611 6.420 0.838 1.00 98.38 84 ILE A C 1
ATOM 701 O O . ILE A 1 84 ? -8.430 6.144 0.627 1.00 98.38 84 ILE A O 1
ATOM 705 N N . GLY A 1 85 ? -10.530 6.564 -0.119 1.00 97.38 85 GLY A N 1
ATOM 706 C CA . GLY A 1 85 ? -10.310 6.272 -1.532 1.00 97.38 85 GLY A CA 1
ATOM 707 C C . GLY A 1 85 ? -10.812 4.881 -1.905 1.00 97.38 85 GLY A C 1
ATOM 708 O O . GLY A 1 85 ? -10.016 3.957 -2.074 1.00 97.38 85 GLY A O 1
ATOM 709 N N . THR A 1 86 ? -12.130 4.726 -2.069 1.00 98.31 86 THR A N 1
ATOM 710 C CA . THR A 1 86 ? -12.712 3.464 -2.555 1.00 98.31 86 THR A CA 1
ATOM 711 C C . THR A 1 86 ? -12.167 3.099 -3.935 1.00 98.31 86 THR A C 1
ATOM 713 O O . THR A 1 86 ? -11.837 1.936 -4.186 1.00 98.31 86 THR A O 1
ATOM 716 N N . GLY A 1 87 ? -12.086 4.068 -4.854 1.00 97.44 87 GLY A N 1
ATOM 717 C CA . GLY A 1 87 ? -11.639 3.858 -6.224 1.00 97.44 87 GLY A CA 1
ATOM 718 C C . GLY A 1 87 ? -12.441 2.750 -6.902 1.00 97.44 87 GLY A C 1
ATOM 719 O O . GLY A 1 87 ? -13.643 2.879 -7.118 1.00 97.44 87 GLY A O 1
ATOM 720 N N . SER A 1 88 ? -11.778 1.634 -7.215 1.00 97.69 88 SER A N 1
ATOM 721 C CA . SER A 1 88 ? -12.418 0.446 -7.806 1.00 97.69 88 SER A CA 1
ATOM 722 C C . SER A 1 88 ? -13.212 -0.414 -6.812 1.00 97.69 88 SER A C 1
ATOM 724 O O . SER A 1 88 ? -14.022 -1.234 -7.235 1.00 97.69 88 SER A O 1
ATOM 726 N N . GLY A 1 89 ? -12.948 -0.283 -5.509 1.00 98.31 89 GLY A N 1
ATOM 727 C CA . GLY A 1 89 ? -13.460 -1.154 -4.448 1.00 98.31 89 GLY A CA 1
ATOM 728 C C . GLY A 1 89 ? -12.614 -2.406 -4.178 1.00 98.31 89 GLY A C 1
ATOM 729 O O . GLY A 1 89 ? -12.967 -3.198 -3.309 1.00 98.31 89 GLY A O 1
ATOM 730 N N . TYR A 1 90 ? -11.501 -2.623 -4.890 1.00 98.62 90 TYR A N 1
ATOM 731 C CA . TYR A 1 90 ? -10.697 -3.843 -4.723 1.00 98.62 90 TYR A CA 1
ATOM 732 C C . TYR A 1 90 ? -10.060 -3.965 -3.330 1.00 98.62 90 TYR A C 1
ATOM 734 O O . TYR A 1 90 ? -10.117 -5.032 -2.723 1.00 98.62 90 TYR A O 1
ATOM 742 N N . GLN A 1 91 ? -9.488 -2.880 -2.800 1.00 98.81 91 GLN A N 1
ATOM 743 C CA . GLN A 1 91 ? -8.904 -2.864 -1.456 1.00 98.81 91 GLN A CA 1
ATOM 744 C C . GLN A 1 91 ? -9.991 -3.044 -0.380 1.00 98.81 91 GLN A C 1
ATOM 746 O O . GLN A 1 91 ? -9.825 -3.891 0.499 1.00 98.81 91 GLN A O 1
ATOM 751 N N . ALA A 1 92 ? -11.142 -2.376 -0.511 1.00 98.75 92 ALA A N 1
ATOM 752 C CA . ALA A 1 92 ? -12.320 -2.613 0.329 1.00 98.75 92 ALA A CA 1
ATOM 753 C C . ALA A 1 92 ? -12.737 -4.098 0.376 1.00 98.75 92 ALA A C 1
ATOM 755 O O . ALA A 1 92 ? -13.012 -4.637 1.448 1.00 98.75 92 ALA A O 1
ATOM 756 N N . ALA A 1 93 ? -12.749 -4.778 -0.777 1.00 98.81 93 ALA A N 1
ATOM 757 C CA . ALA A 1 93 ? -13.067 -6.203 -0.867 1.00 98.81 93 ALA A CA 1
ATOM 758 C C . ALA A 1 93 ? -12.028 -7.081 -0.148 1.00 98.81 93 ALA A C 1
ATOM 760 O O . ALA A 1 93 ? -12.405 -8.041 0.521 1.00 98.81 93 ALA A O 1
ATOM 761 N N . VAL A 1 94 ? -10.735 -6.745 -0.250 1.00 98.75 94 VAL A N 1
ATOM 762 C CA . VAL A 1 94 ? -9.660 -7.438 0.483 1.00 98.75 94 VAL A CA 1
ATOM 763 C C . VAL A 1 94 ? -9.861 -7.295 1.991 1.00 98.75 94 VAL A C 1
ATOM 765 O O . VAL A 1 94 ? -9.874 -8.300 2.695 1.00 98.75 94 VAL A O 1
ATOM 768 N N . LEU A 1 95 ? -10.104 -6.077 2.483 1.00 98.75 95 LEU A N 1
ATOM 769 C CA . LEU A 1 95 ? -10.358 -5.824 3.907 1.00 98.75 95 LEU A CA 1
ATOM 770 C C . LEU A 1 95 ? -11.598 -6.586 4.405 1.00 98.75 95 LEU A C 1
ATOM 772 O O . LEU A 1 95 ? -11.566 -7.219 5.458 1.00 98.75 95 LEU A O 1
ATOM 776 N N . ALA A 1 96 ? -12.681 -6.576 3.626 1.00 98.62 96 ALA A N 1
ATOM 777 C CA . ALA A 1 96 ? -13.914 -7.277 3.968 1.00 98.62 96 ALA A CA 1
ATOM 778 C C . ALA A 1 96 ? -13.742 -8.803 3.977 1.00 98.62 96 ALA A C 1
ATOM 780 O O . ALA A 1 96 ? -14.304 -9.475 4.841 1.00 98.62 96 ALA A O 1
ATOM 781 N N . TYR A 1 97 ? -12.946 -9.354 3.055 1.00 98.56 97 TYR A N 1
ATOM 782 C CA . TYR A 1 97 ? -12.622 -10.782 3.023 1.00 98.56 97 TYR A CA 1
ATOM 783 C C . TYR A 1 97 ? -11.869 -11.234 4.281 1.00 98.56 97 TYR A C 1
ATOM 785 O O . TYR A 1 97 ? -12.114 -12.331 4.776 1.00 98.56 97 TYR A O 1
ATOM 793 N N . LEU A 1 98 ? -11.015 -10.373 4.843 1.00 98.38 98 LEU A N 1
ATOM 794 C CA . LEU A 1 98 ? -10.326 -10.617 6.119 1.00 98.38 98 LEU A CA 1
ATOM 795 C C . LEU A 1 98 ? -11.255 -10.507 7.346 1.00 98.38 98 LEU A C 1
ATOM 797 O O . LEU A 1 98 ? -10.829 -10.715 8.478 1.00 98.38 98 LEU A O 1
ATOM 801 N N . GLY A 1 99 ? -12.542 -10.212 7.140 1.00 97.88 99 GLY A N 1
ATOM 802 C CA . GLY A 1 99 ? -13.554 -10.166 8.192 1.00 97.88 99 GLY A CA 1
ATOM 803 C C . GLY A 1 99 ? -13.748 -8.790 8.827 1.00 97.88 99 GLY A C 1
ATOM 804 O O . GLY A 1 99 ? -14.449 -8.694 9.838 1.00 97.88 99 GLY A O 1
ATOM 805 N N . ALA A 1 100 ? -13.168 -7.728 8.262 1.00 98.44 100 ALA A N 1
ATOM 806 C CA . ALA A 1 100 ? -13.376 -6.366 8.741 1.00 98.44 100 ALA A CA 1
ATOM 807 C C . ALA A 1 100 ? -14.787 -5.834 8.430 1.00 98.44 100 ALA A C 1
ATOM 809 O O . ALA A 1 100 ? -15.416 -6.170 7.423 1.00 98.44 100 ALA A O 1
ATOM 810 N N . LYS A 1 101 ? -15.265 -4.920 9.278 1.00 98.50 101 LYS A N 1
ATOM 811 C CA . LYS A 1 101 ? -16.427 -4.061 9.020 1.00 98.50 101 LYS A CA 1
ATOM 812 C C . LYS A 1 101 ? -15.942 -2.797 8.315 1.00 98.50 101 LYS A C 1
ATOM 814 O O . LYS A 1 101 ? -15.499 -1.852 8.968 1.00 98.50 101 LYS A O 1
ATOM 819 N N . VAL A 1 102 ? -16.004 -2.809 6.988 1.00 98.81 102 VAL A N 1
ATOM 820 C CA . VAL A 1 102 ? -15.388 -1.777 6.145 1.00 98.81 102 VAL A CA 1
ATOM 821 C C . VAL A 1 102 ? -16.355 -0.629 5.867 1.00 98.81 102 VAL A C 1
ATOM 823 O O . VAL A 1 102 ? -17.459 -0.835 5.359 1.00 98.81 102 VAL A O 1
ATOM 826 N N . PHE A 1 103 ? -15.894 0.583 6.152 1.00 98.81 103 PHE A N 1
ATOM 827 C CA . PHE A 1 103 ? -16.457 1.850 5.704 1.00 98.81 103 PHE A CA 1
ATOM 828 C C . PHE A 1 103 ? -15.466 2.438 4.708 1.00 98.81 103 PHE A C 1
ATOM 830 O O . PHE A 1 103 ? -14.288 2.525 5.028 1.00 98.81 103 PHE A O 1
ATOM 837 N N . THR A 1 104 ? -15.900 2.807 3.509 1.00 98.75 104 THR A N 1
ATOM 838 C CA . THR A 1 104 ? -14.991 3.308 2.469 1.00 98.75 104 THR A CA 1
ATOM 839 C C . THR A 1 104 ? -15.545 4.575 1.835 1.00 98.75 104 THR A C 1
ATOM 841 O O . THR A 1 104 ? -16.732 4.628 1.501 1.00 98.75 104 THR A O 1
ATOM 844 N N . LEU A 1 105 ? -14.708 5.610 1.746 1.00 98.56 105 LEU A N 1
ATOM 845 C CA . LEU A 1 105 ? -15.088 6.931 1.249 1.00 98.56 105 LEU A CA 1
ATOM 846 C C . LEU A 1 105 ? -14.585 7.138 -0.178 1.00 98.56 105 LEU A C 1
ATOM 848 O O . LEU A 1 105 ? -13.409 6.918 -0.477 1.00 98.56 105 LEU A O 1
ATOM 852 N N . GLU A 1 106 ? -15.470 7.625 -1.037 1.00 97.94 106 GLU A N 1
ATOM 853 C CA . GLU A 1 106 ? -15.160 8.022 -2.406 1.00 97.94 106 GLU A CA 1
ATOM 854 C C . GLU A 1 106 ? -15.735 9.406 -2.673 1.00 97.94 106 GLU A C 1
ATOM 856 O O . GLU A 1 106 ? -16.883 9.673 -2.327 1.00 97.94 106 GLU A O 1
ATOM 861 N N . ARG A 1 107 ? -14.957 10.274 -3.322 1.00 96.75 107 ARG A N 1
ATOM 862 C CA . ARG A 1 107 ? -15.380 11.639 -3.668 1.00 96.75 107 ARG A CA 1
ATOM 863 C C . ARG A 1 107 ? -15.978 11.727 -5.072 1.00 96.75 107 ARG A C 1
ATOM 865 O O . ARG A 1 107 ? -16.819 12.583 -5.330 1.00 96.75 107 ARG A O 1
ATOM 872 N N . GLN A 1 108 ? -15.555 10.848 -5.982 1.00 97.19 108 GLN A N 1
ATOM 873 C CA . GLN A 1 108 ? -16.037 10.799 -7.358 1.00 97.19 108 GLN A CA 1
ATOM 874 C C . GLN A 1 108 ? -17.350 10.012 -7.423 1.00 97.19 108 GLN A C 1
ATOM 876 O O . GLN A 1 108 ? -17.348 8.785 -7.333 1.00 97.19 108 GLN A O 1
ATOM 881 N N . GLU A 1 109 ? -18.471 10.708 -7.629 1.00 97.50 109 GLU A N 1
ATOM 882 C CA . GLU A 1 109 ? -19.829 10.130 -7.621 1.00 97.50 109 GLU A CA 1
ATOM 883 C C . GLU A 1 109 ? -19.959 8.887 -8.519 1.00 97.50 109 GLU A C 1
ATOM 885 O O . GLU A 1 109 ? -20.511 7.858 -8.128 1.00 97.50 109 GLU A O 1
ATOM 890 N N . ALA A 1 110 ? -19.376 8.942 -9.715 1.00 97.31 110 ALA A N 1
ATOM 891 C CA . ALA A 1 110 ? -19.441 7.837 -10.660 1.00 97.31 110 ALA A CA 1
ATOM 892 C C . ALA A 1 110 ? -18.626 6.604 -10.227 1.00 97.31 110 ALA A C 1
ATOM 894 O O . ALA A 1 110 ? -19.045 5.473 -10.489 1.00 97.31 110 ALA A O 1
ATOM 895 N N . LEU A 1 111 ? -17.483 6.793 -9.553 1.00 97.44 111 LEU A N 1
ATOM 896 C CA . LEU A 1 111 ? -16.733 5.680 -8.957 1.00 97.44 111 LEU A CA 1
ATOM 897 C C . LEU A 1 111 ? -17.466 5.130 -7.736 1.00 97.44 111 LEU A C 1
ATOM 899 O O . LEU A 1 111 ? -17.555 3.913 -7.593 1.00 97.44 111 LEU A O 1
ATOM 903 N N . TYR A 1 112 ? -18.052 6.004 -6.916 1.00 98.19 112 TYR A N 1
ATOM 904 C CA . TYR A 1 112 ? -18.892 5.619 -5.786 1.00 98.19 112 TYR A CA 1
ATOM 905 C C . TYR A 1 112 ? -20.019 4.676 -6.235 1.00 98.19 112 TYR A C 1
ATOM 907 O O . TYR A 1 112 ? -20.126 3.557 -5.725 1.00 98.19 112 TYR A O 1
ATOM 915 N N . GLU A 1 113 ? -20.809 5.069 -7.239 1.00 97.88 113 GLU A N 1
ATOM 916 C CA . GLU A 1 113 ? -21.918 4.247 -7.730 1.00 97.88 113 GLU A CA 1
ATOM 917 C C . GLU A 1 113 ? -21.434 2.926 -8.335 1.00 97.88 113 GLU A C 1
ATOM 919 O O . GLU A 1 113 ? -21.961 1.854 -8.015 1.00 97.88 113 GLU A O 1
ATOM 924 N N . LYS A 1 114 ? -20.389 2.980 -9.170 1.00 97.25 114 LYS A N 1
ATOM 925 C CA . LYS A 1 114 ? -19.810 1.792 -9.809 1.00 97.25 114 LYS A CA 1
ATOM 926 C C . LYS A 1 114 ? -19.315 0.784 -8.771 1.00 97.25 114 LYS A C 1
ATOM 928 O O . LYS A 1 114 ? -19.662 -0.398 -8.849 1.00 97.25 114 LYS A O 1
ATOM 933 N N . SER A 1 115 ? -18.537 1.239 -7.795 1.00 97.44 115 SER A N 1
ATOM 934 C CA . SER A 1 115 ? -17.903 0.385 -6.790 1.00 97.44 115 SER A CA 1
ATOM 935 C C . SER A 1 115 ? -18.912 -0.156 -5.784 1.00 97.44 115 SER A C 1
ATOM 937 O O . SER A 1 115 ? -18.871 -1.346 -5.473 1.00 97.44 115 SER A O 1
ATOM 939 N N . ARG A 1 116 ? -19.895 0.650 -5.360 1.00 97.94 116 ARG A N 1
ATOM 940 C CA . ARG A 1 116 ? -21.012 0.201 -4.511 1.00 97.94 116 ARG A CA 1
ATOM 941 C C . ARG A 1 116 ? -21.786 -0.949 -5.155 1.00 97.94 116 ARG A C 1
ATOM 943 O O . ARG A 1 116 ? -22.034 -1.971 -4.514 1.00 97.94 116 ARG A O 1
ATOM 950 N N . GLN A 1 117 ? -22.143 -0.811 -6.432 1.00 97.69 117 GLN A N 1
ATOM 951 C CA . GLN A 1 117 ? -22.873 -1.849 -7.162 1.00 97.69 117 GLN A CA 1
ATOM 952 C C . GLN A 1 117 ? -22.019 -3.099 -7.397 1.00 97.69 117 GLN A C 1
ATOM 954 O O . GLN A 1 117 ? -22.521 -4.218 -7.273 1.00 97.69 117 GLN A O 1
ATOM 959 N N . LEU A 1 118 ? -20.740 -2.925 -7.741 1.00 97.94 118 LEU A N 1
ATOM 960 C CA . LEU A 1 118 ? -19.821 -4.035 -7.974 1.00 97.94 118 LEU A CA 1
ATOM 961 C C . LEU A 1 118 ? -19.593 -4.855 -6.699 1.00 97.94 118 LEU A C 1
ATOM 963 O O . LEU A 1 118 ? -19.730 -6.076 -6.733 1.00 97.94 118 LEU A O 1
ATOM 967 N N . LEU A 1 119 ? -19.301 -4.198 -5.575 1.00 98.44 119 LEU A N 1
ATOM 968 C CA . LEU A 1 119 ? -19.086 -4.857 -4.286 1.00 98.44 119 LEU A CA 1
ATOM 969 C C . LEU A 1 119 ? -20.310 -5.674 -3.866 1.00 98.44 119 LEU A C 1
ATOM 971 O O . LEU A 1 119 ? -20.169 -6.849 -3.529 1.00 98.44 119 LEU A O 1
ATOM 975 N N . ALA A 1 120 ? -21.515 -5.107 -3.986 1.00 97.44 120 ALA A N 1
ATOM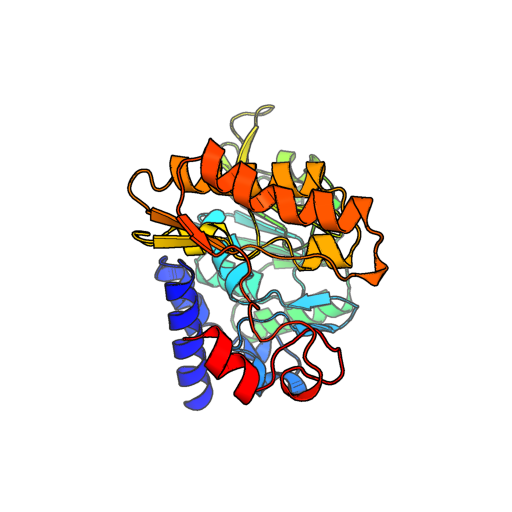 976 C CA . ALA A 1 120 ? -22.754 -5.830 -3.710 1.00 97.44 120 ALA A CA 1
ATOM 977 C C . ALA A 1 120 ? -22.916 -7.071 -4.609 1.00 97.44 120 ALA A C 1
ATOM 979 O O . ALA A 1 120 ? -23.206 -8.159 -4.110 1.00 97.44 120 ALA A O 1
ATOM 980 N N . LYS A 1 121 ? -22.663 -6.942 -5.922 1.00 97.44 121 LYS A N 1
ATOM 981 C CA . LYS A 1 121 ? -22.724 -8.065 -6.881 1.00 97.44 121 LYS A CA 1
ATOM 982 C C . LYS A 1 121 ? -21.709 -9.170 -6.581 1.00 97.44 121 LYS A C 1
ATOM 984 O O . LYS A 1 121 ? -21.983 -10.330 -6.870 1.00 97.44 121 LYS A O 1
ATOM 989 N N . LEU A 1 122 ? -20.551 -8.822 -6.021 1.00 97.12 122 LEU A N 1
ATOM 990 C CA . LEU A 1 122 ? -19.491 -9.769 -5.665 1.00 97.12 122 LEU A CA 1
ATOM 991 C C . LEU A 1 122 ? -19.653 -10.379 -4.262 1.00 97.12 122 LEU A C 1
ATOM 993 O O . LEU A 1 122 ? -18.799 -11.160 -3.850 1.00 97.12 122 LEU A O 1
ATOM 997 N N . GLY A 1 123 ? -20.737 -10.061 -3.547 1.00 96.75 123 GLY A N 1
ATOM 998 C CA . GLY A 1 123 ? -21.025 -10.609 -2.218 1.00 96.75 123 GLY A CA 1
ATOM 999 C C . GLY A 1 123 ? -20.449 -9.801 -1.053 1.00 96.75 123 GLY A C 1
ATOM 1000 O O . GLY A 1 123 ? -20.589 -10.213 0.093 1.00 96.75 123 GLY A O 1
ATOM 1001 N N . PHE A 1 124 ? -19.871 -8.628 -1.314 1.00 97.19 124 PHE A N 1
ATOM 1002 C CA . PHE A 1 124 ? -19.358 -7.694 -0.305 1.00 97.19 124 PHE A CA 1
ATOM 1003 C C . PHE A 1 124 ? -20.406 -6.641 0.083 1.00 97.19 124 PHE A C 1
ATOM 1005 O O . PHE A 1 124 ? -20.101 -5.462 0.246 1.00 97.19 124 PHE A O 1
ATOM 1012 N N . ALA A 1 125 ? -21.670 -7.054 0.214 1.00 86.50 125 ALA A N 1
ATOM 1013 C CA . ALA A 1 125 ? -22.786 -6.154 0.523 1.00 86.50 125 ALA A CA 1
ATOM 1014 C C . ALA A 1 125 ? -22.687 -5.508 1.921 1.00 86.50 125 ALA A C 1
ATOM 1016 O O . ALA A 1 125 ? -23.371 -4.527 2.201 1.00 86.50 125 ALA A O 1
ATOM 1017 N N . ASN A 1 126 ? -21.838 -6.050 2.797 1.00 88.19 126 ASN A N 1
ATOM 1018 C CA . ASN A 1 126 ? -21.529 -5.505 4.117 1.00 88.19 126 ASN A CA 1
ATOM 1019 C C . ASN A 1 126 ? -20.488 -4.370 4.089 1.00 88.19 126 ASN A C 1
ATOM 1021 O O . ASN A 1 126 ? -20.268 -3.744 5.125 1.00 88.19 126 ASN A O 1
ATOM 1025 N N . VAL A 1 127 ? -19.852 -4.099 2.943 1.00 98.31 127 VAL A N 1
ATOM 1026 C CA . VAL A 1 127 ? -18.982 -2.929 2.772 1.00 98.31 127 VAL A CA 1
ATOM 1027 C C . VAL A 1 127 ? -19.850 -1.686 2.616 1.00 98.31 127 VAL A C 1
ATOM 1029 O O . VAL A 1 127 ? -20.627 -1.569 1.667 1.00 98.31 127 VAL A O 1
ATOM 1032 N N . ARG A 1 128 ? -19.703 -0.730 3.536 1.00 98.44 128 ARG A N 1
ATOM 1033 C CA . ARG A 1 128 ? -20.427 0.541 3.479 1.00 98.44 128 ARG A CA 1
ATOM 1034 C C . ARG A 1 128 ? -19.627 1.558 2.675 1.00 98.44 128 ARG A C 1
ATOM 1036 O O . ARG A 1 128 ? -18.751 2.232 3.208 1.00 98.44 128 ARG A O 1
ATOM 1043 N N . VAL A 1 129 ? -19.957 1.666 1.393 1.00 98.50 129 VAL A N 1
ATOM 1044 C CA . VAL A 1 129 ? -19.435 2.719 0.513 1.00 98.50 129 VAL A CA 1
ATOM 1045 C C . VAL A 1 129 ? -20.203 4.015 0.773 1.00 98.50 129 VAL A C 1
ATOM 1047 O O . VAL A 1 129 ? -21.435 4.000 0.794 1.00 98.50 129 VAL A O 1
ATOM 1050 N N . VAL A 1 130 ? -19.497 5.123 0.978 1.00 98.38 130 VAL A N 1
ATOM 1051 C CA . VAL A 1 130 ? -20.079 6.440 1.268 1.00 98.38 130 VAL A CA 1
ATOM 1052 C C . VAL A 1 130 ? -19.518 7.464 0.286 1.00 98.38 130 VAL A C 1
ATOM 1054 O O . VAL A 1 130 ? -18.304 7.572 0.121 1.00 98.38 130 VAL A O 1
ATOM 1057 N N . TRP A 1 131 ? -20.404 8.226 -0.354 1.00 98.00 131 TRP A N 1
ATOM 1058 C CA . TRP A 1 131 ? -20.009 9.351 -1.194 1.00 98.00 131 TRP A CA 1
ATOM 1059 C C . TRP A 1 131 ? -19.701 10.562 -0.311 1.00 98.00 131 TRP A C 1
ATOM 1061 O O . TRP A 1 131 ? -20.616 11.180 0.235 1.00 98.00 131 TRP A O 1
ATOM 1071 N N . LYS A 1 132 ? -18.414 10.839 -0.093 1.00 96.50 132 LYS A N 1
ATOM 1072 C CA . LYS A 1 132 ? -17.939 11.905 0.797 1.00 96.50 132 LYS A CA 1
ATOM 1073 C C . LYS A 1 132 ? -16.482 12.253 0.493 1.00 96.50 132 LYS A C 1
ATOM 1075 O O . LYS A 1 132 ? -15.723 11.404 0.027 1.00 96.50 132 LYS A O 1
ATOM 1080 N N . ASP A 1 133 ? -16.081 13.484 0.801 1.00 93.94 133 ASP A N 1
ATOM 1081 C CA . ASP A 1 133 ? -14.666 13.837 0.856 1.00 93.94 133 ASP A CA 1
ATOM 1082 C C . ASP A 1 133 ? -13.950 13.062 1.979 1.00 93.94 133 ASP A C 1
ATOM 1084 O O . ASP A 1 133 ? -14.372 13.047 3.137 1.00 93.94 133 ASP A O 1
ATOM 1088 N N . GLY A 1 134 ? -12.844 12.416 1.618 1.00 91.56 134 GLY A N 1
ATOM 1089 C CA . GLY A 1 134 ? -12.006 11.651 2.524 1.00 91.56 134 GLY A CA 1
ATOM 1090 C C . GLY A 1 134 ? -11.299 12.483 3.595 1.00 91.56 134 GLY A C 1
ATOM 1091 O O . GLY A 1 134 ? -11.003 11.943 4.659 1.00 91.56 134 GLY A O 1
ATOM 1092 N N . TYR A 1 135 ? -11.049 13.777 3.3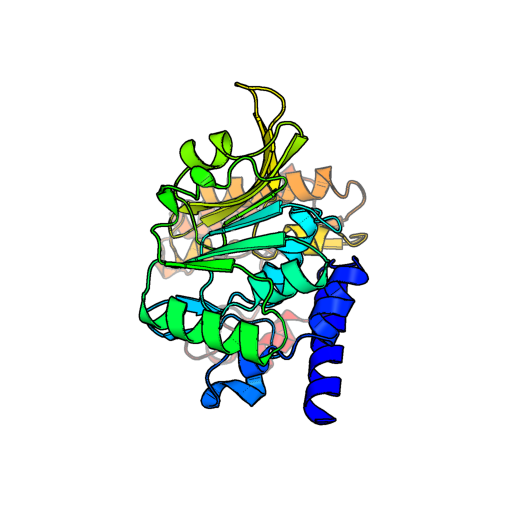54 1.00 90.56 135 TYR A N 1
ATOM 1093 C CA . TYR A 1 135 ? -10.346 14.644 4.313 1.00 90.56 135 TYR A CA 1
ATOM 1094 C C . TYR A 1 135 ? -11.118 14.843 5.625 1.00 90.56 135 TYR A C 1
ATOM 1096 O O . TYR A 1 135 ? -10.511 15.044 6.676 1.00 90.56 135 TYR A O 1
ATOM 1104 N N . GLU A 1 136 ? -12.447 14.741 5.583 1.00 92.81 136 GLU A N 1
ATOM 1105 C CA . GLU A 1 136 ? -13.316 14.880 6.756 1.00 92.81 136 GLU A CA 1
ATOM 1106 C C . GLU A 1 136 ? -13.474 13.573 7.551 1.00 92.81 136 GLU A C 1
ATOM 1108 O O . GLU A 1 136 ? -14.022 13.562 8.657 1.00 92.81 136 GLU A O 1
ATOM 1113 N N . GLY A 1 137 ? -13.047 12.440 6.988 1.00 96.25 137 GLY A N 1
ATOM 1114 C CA . GLY A 1 137 ? -13.359 11.120 7.527 1.00 96.25 137 GLY A CA 1
ATOM 1115 C C . GLY A 1 137 ? -14.866 10.887 7.704 1.00 96.25 137 GLY A C 1
ATOM 1116 O O . GLY A 1 137 ? -15.709 11.432 6.983 1.00 96.25 137 GLY A O 1
ATOM 1117 N N . LEU A 1 138 ? -15.225 10.061 8.684 1.00 97.75 138 LEU A N 1
ATOM 1118 C CA . LEU A 1 138 ? -16.597 9.636 8.951 1.00 97.75 138 LEU A CA 1
ATOM 1119 C C . LEU A 1 138 ? -16.890 9.658 10.458 1.00 97.75 138 LEU A C 1
ATOM 1121 O O . LEU A 1 138 ? -17.007 8.619 11.108 1.00 97.75 138 LEU A O 1
ATOM 1125 N N . GLU A 1 139 ? -16.968 10.869 11.009 1.00 96.94 139 GLU A N 1
ATOM 1126 C CA . GLU A 1 139 ? -17.084 11.142 12.447 1.00 96.94 139 GLU A CA 1
ATOM 1127 C C . GLU A 1 139 ? -18.282 10.453 13.118 1.00 96.94 139 GLU A C 1
ATOM 1129 O O . GLU A 1 139 ? -18.138 9.892 14.200 1.00 96.94 139 GLU A O 1
ATOM 1134 N N . ASP A 1 140 ? -19.437 10.387 12.451 1.00 96.88 140 ASP A N 1
ATOM 1135 C CA . ASP A 1 140 ? -20.643 9.708 12.953 1.00 96.88 140 ASP A CA 1
ATOM 1136 C C . ASP A 1 140 ? -20.463 8.187 13.115 1.00 96.88 140 ASP A C 1
ATOM 1138 O O . ASP A 1 140 ? -21.271 7.510 13.754 1.00 96.88 140 ASP A O 1
ATOM 1142 N N . GLN A 1 141 ? -19.404 7.638 12.519 1.00 98.12 141 GLN A N 1
ATOM 1143 C CA . GLN A 1 141 ? -19.004 6.243 12.635 1.00 98.12 141 GLN A CA 1
ATOM 1144 C C . GLN A 1 141 ? -17.690 6.069 13.404 1.00 98.12 141 GLN A C 1
ATOM 1146 O O . GLN A 1 141 ? -17.276 4.929 13.622 1.00 98.12 141 GLN A O 1
ATOM 1151 N N . ALA A 1 142 ? -17.042 7.138 13.851 1.00 97.12 142 ALA A N 1
ATOM 1152 C CA . ALA A 1 142 ? -15.878 7.027 14.710 1.00 97.12 142 ALA A CA 1
ATOM 1153 C C . ALA A 1 142 ? -16.260 6.418 16.083 1.00 97.12 142 ALA A C 1
ATOM 1155 O O . ALA A 1 142 ? -17.423 6.462 16.494 1.00 97.12 142 ALA A O 1
ATOM 1156 N N . PRO A 1 143 ? -15.303 5.825 16.813 1.00 98.44 143 PRO A N 1
ATOM 1157 C CA . PRO A 1 143 ? -13.912 5.622 16.422 1.00 98.44 143 PRO A CA 1
ATOM 1158 C C . PRO A 1 143 ? -13.688 4.304 15.654 1.00 98.44 143 PRO A C 1
ATOM 1160 O O . PRO A 1 143 ? -14.424 3.325 15.817 1.00 98.44 143 PRO A O 1
ATOM 1163 N N . PHE A 1 144 ? -12.637 4.272 14.836 1.00 98.81 144 PHE A N 1
ATOM 1164 C CA . PHE A 1 144 ? -12.233 3.128 14.013 1.00 98.81 144 PHE A CA 1
ATOM 1165 C C . PHE A 1 144 ? -11.064 2.366 14.634 1.00 98.81 144 PHE A C 1
ATOM 1167 O O . PHE A 1 144 ? -10.148 2.970 15.184 1.00 98.81 144 PHE A O 1
ATOM 1174 N N . ASP A 1 145 ? -11.078 1.039 14.525 1.00 98.81 145 ASP A N 1
ATOM 1175 C CA . ASP A 1 145 ? -9.951 0.197 14.938 1.00 98.81 145 ASP A CA 1
ATOM 1176 C C . ASP A 1 145 ? -8.749 0.436 14.022 1.00 98.81 145 ASP A C 1
ATOM 1178 O O . ASP A 1 145 ? -7.616 0.540 14.492 1.00 98.81 145 ASP A O 1
ATOM 1182 N N . LYS A 1 146 ? -9.007 0.580 12.715 1.00 98.81 146 LYS A N 1
ATOM 1183 C CA . LYS A 1 146 ? -7.981 0.826 11.702 1.00 98.81 146 LYS A CA 1
ATOM 1184 C C . LYS A 1 146 ? -8.434 1.874 10.687 1.00 98.81 146 LYS A C 1
ATOM 1186 O O . LYS A 1 146 ? -9.615 1.946 10.348 1.00 98.81 146 LYS A O 1
ATOM 1191 N N . ILE A 1 147 ? -7.489 2.643 10.154 1.00 98.81 147 ILE A N 1
ATOM 1192 C CA . ILE A 1 147 ? -7.721 3.571 9.042 1.00 98.81 147 ILE A CA 1
ATOM 1193 C C . ILE A 1 147 ? -6.707 3.285 7.935 1.00 98.81 147 ILE A C 1
ATOM 1195 O O . ILE A 1 147 ? -5.511 3.189 8.190 1.00 98.81 147 ILE A O 1
ATOM 1199 N N . LEU A 1 148 ? -7.166 3.160 6.696 1.00 98.69 148 LEU A N 1
ATOM 1200 C CA . LEU A 1 148 ? -6.313 2.969 5.531 1.00 98.69 148 LEU A CA 1
ATOM 1201 C C . LEU A 1 148 ? -6.542 4.089 4.526 1.00 98.69 148 LEU A C 1
ATOM 1203 O O . LEU A 1 148 ? -7.663 4.297 4.077 1.00 98.69 148 LEU A O 1
ATOM 1207 N N . VAL A 1 149 ? -5.478 4.775 4.126 1.00 97.88 149 VAL A N 1
ATOM 1208 C CA . VAL A 1 149 ? -5.538 5.808 3.092 1.00 97.88 149 VAL A CA 1
ATOM 1209 C C . VAL A 1 149 ? -4.857 5.281 1.834 1.00 97.88 149 VAL A C 1
ATOM 1211 O O . VAL A 1 149 ? -3.681 4.915 1.853 1.00 97.88 149 VAL A O 1
ATOM 1214 N N . THR A 1 150 ? -5.606 5.202 0.735 1.00 94.25 150 THR A N 1
ATOM 1215 C CA . THR A 1 150 ? -5.127 4.661 -0.550 1.00 94.25 150 THR A CA 1
ATOM 1216 C C . THR A 1 150 ? -4.726 5.757 -1.541 1.00 94.25 150 THR A C 1
ATOM 1218 O O . THR A 1 150 ? -4.184 5.457 -2.604 1.00 94.25 150 THR A O 1
ATOM 1221 N N . ALA A 1 151 ? -4.935 7.024 -1.176 1.00 88.12 151 ALA A N 1
ATOM 1222 C CA . ALA A 1 151 ? -4.428 8.197 -1.877 1.00 88.12 151 ALA A CA 1
ATOM 1223 C C . ALA A 1 151 ? -3.198 8.780 -1.164 1.00 88.12 151 ALA A C 1
ATOM 1225 O O . ALA A 1 151 ? -3.094 8.739 0.059 1.00 88.12 151 ALA A O 1
ATOM 1226 N N . GLY A 1 152 ? -2.275 9.357 -1.933 1.00 85.38 152 GLY A N 1
ATOM 1227 C CA . GLY A 1 152 ? -1.154 10.111 -1.375 1.00 85.38 152 GLY A CA 1
ATOM 1228 C C . GLY A 1 152 ? -1.623 11.319 -0.567 1.00 85.38 152 GLY A C 1
ATOM 1229 O O . GLY A 1 152 ? -2.448 12.091 -1.055 1.00 85.38 152 GLY A O 1
ATOM 1230 N N . ALA A 1 153 ? -1.065 11.508 0.627 1.00 87.69 153 ALA A N 1
ATOM 1231 C CA . ALA A 1 153 ? -1.269 12.701 1.441 1.00 87.69 153 ALA A CA 1
ATOM 1232 C C . ALA A 1 153 ? 0.016 13.534 1.531 1.00 87.69 153 ALA A C 1
ATOM 1234 O O . ALA A 1 153 ? 1.124 13.002 1.524 1.00 87.69 153 ALA A O 1
ATOM 1235 N N . THR A 1 154 ? -0.126 14.854 1.631 1.00 87.88 154 THR A N 1
ATOM 1236 C CA . THR A 1 154 ? 1.013 15.768 1.825 1.00 87.88 154 THR A CA 1
ATOM 1237 C C . THR A 1 154 ? 1.507 15.781 3.266 1.00 87.88 154 THR A C 1
ATOM 1239 O O . THR A 1 154 ? 2.688 15.999 3.513 1.00 87.88 154 THR A O 1
ATOM 1242 N N . GLU A 1 155 ? 0.607 15.536 4.214 1.00 91.12 155 GLU A N 1
ATOM 1243 C CA . GLU A 1 155 ? 0.870 15.529 5.649 1.00 91.12 155 GLU A CA 1
ATOM 1244 C C . GLU A 1 155 ? -0.104 14.589 6.368 1.00 91.12 155 GLU A C 1
ATOM 1246 O O . GLU A 1 155 ? -1.051 14.073 5.767 1.00 91.12 155 GLU A O 1
ATOM 1251 N N . LYS A 1 156 ? 0.123 14.361 7.665 1.00 92.50 156 LYS A N 1
ATOM 1252 C CA . LYS A 1 156 ? -0.753 13.521 8.485 1.00 92.50 156 LYS A CA 1
ATOM 1253 C C . LYS A 1 156 ? -2.105 14.212 8.708 1.00 92.50 156 LYS A C 1
ATOM 1255 O O . LYS A 1 156 ? -2.139 15.295 9.292 1.00 92.50 156 LYS A O 1
ATOM 1260 N N . PRO A 1 157 ? -3.230 13.590 8.326 1.00 93.88 157 PRO A N 1
ATOM 1261 C CA . PRO A 1 157 ? -4.544 14.192 8.501 1.00 93.88 157 PRO A CA 1
ATOM 1262 C C . PRO A 1 157 ? -5.013 14.064 9.957 1.00 93.88 157 PRO A C 1
ATOM 1264 O O . PRO A 1 157 ? -5.512 13.015 10.371 1.00 93.88 157 PRO A O 1
ATOM 1267 N N . GLN A 1 158 ? -4.905 15.151 10.730 1.00 94.44 158 GLN A N 1
ATOM 1268 C CA . GLN A 1 158 ? -5.310 15.169 12.144 1.00 94.44 158 GLN A CA 1
ATOM 1269 C C . GLN A 1 158 ? -6.775 14.755 12.349 1.00 94.44 158 GLN A C 1
ATOM 1271 O O . GLN A 1 158 ? -7.093 14.063 13.313 1.00 94.44 158 GLN A O 1
ATOM 1276 N N . VAL A 1 159 ? -7.663 15.116 11.415 1.00 96.31 159 VAL A N 1
ATOM 1277 C CA . VAL A 1 159 ? -9.082 14.724 11.443 1.00 96.31 159 VAL A CA 1
ATOM 1278 C C . VAL A 1 159 ? -9.238 13.203 11.481 1.00 96.31 159 VAL A C 1
ATOM 1280 O O . VAL A 1 159 ? -10.006 12.685 12.288 1.00 96.31 159 VAL A O 1
ATOM 1283 N N . LEU A 1 160 ? -8.474 12.473 10.666 1.00 97.50 160 LEU A N 1
ATOM 1284 C CA . LEU A 1 160 ? -8.528 11.013 10.646 1.00 97.50 160 LEU A CA 1
ATOM 1285 C C . LEU A 1 160 ? -7.847 10.410 11.879 1.00 97.50 160 LEU A C 1
ATOM 1287 O O . LEU A 1 160 ? -8.356 9.442 12.439 1.00 97.50 160 LEU A O 1
ATOM 1291 N N . LEU A 1 161 ? -6.735 10.992 12.342 1.00 97.00 161 LEU A N 1
ATOM 1292 C CA . LEU A 1 161 ? -6.058 10.547 13.566 1.00 97.00 161 LEU A CA 1
ATOM 1293 C C . LEU A 1 161 ? -6.983 10.639 14.788 1.00 97.00 161 LEU A C 1
ATOM 1295 O O . LEU A 1 161 ? -7.025 9.718 15.604 1.00 97.00 161 LEU A O 1
ATOM 1299 N N . ASN A 1 162 ? -7.795 11.695 14.871 1.00 96.50 162 ASN A N 1
ATOM 1300 C CA . ASN A 1 162 ? -8.781 11.869 15.938 1.00 96.50 162 ASN A CA 1
ATOM 1301 C C . ASN A 1 162 ? -9.889 10.802 15.903 1.00 96.50 162 ASN A C 1
ATOM 1303 O O . ASN A 1 162 ? -10.433 10.457 16.953 1.00 96.50 162 ASN A O 1
ATOM 1307 N N . GLN A 1 163 ? -10.194 10.255 14.722 1.00 98.44 163 GLN A N 1
ATOM 1308 C CA . GLN A 1 163 ? -11.190 9.198 14.522 1.00 98.44 163 GLN A CA 1
ATOM 1309 C C . GLN A 1 163 ? -10.631 7.781 14.743 1.00 98.44 163 GLN A C 1
ATOM 1311 O O . GLN A 1 163 ? -11.398 6.818 14.735 1.00 98.44 163 GLN A O 1
ATOM 1316 N N . LEU A 1 164 ? -9.323 7.623 14.957 1.00 98.50 164 LEU A N 1
ATOM 1317 C CA . LEU A 1 164 ? -8.689 6.336 15.253 1.00 98.50 164 LEU A CA 1
ATOM 1318 C C . LEU A 1 164 ? -8.841 5.989 16.742 1.00 98.50 164 LEU A C 1
ATOM 1320 O O . LEU A 1 164 ? -8.665 6.852 17.596 1.00 98.50 164 LEU A O 1
ATOM 1324 N N . LYS A 1 165 ? -9.144 4.740 17.100 1.00 98.44 165 LYS A N 1
ATOM 1325 C CA . LYS A 1 165 ? -9.140 4.295 18.506 1.00 98.44 165 LYS A CA 1
ATOM 1326 C C . LYS A 1 165 ? -7.728 4.324 19.089 1.00 98.44 165 LYS A C 1
ATOM 1328 O O . LYS A 1 165 ? -6.758 4.118 18.367 1.00 98.44 165 LYS A O 1
ATOM 1333 N N . ILE A 1 166 ? -7.615 4.501 20.407 1.00 97.69 166 ILE A N 1
ATOM 1334 C CA . ILE A 1 166 ? -6.364 4.217 21.129 1.00 97.69 166 ILE A CA 1
ATOM 1335 C C . ILE A 1 166 ? -6.007 2.736 20.917 1.00 97.69 166 ILE A C 1
ATOM 1337 O O . ILE A 1 166 ? -6.871 1.867 21.028 1.00 97.69 166 ILE A O 1
ATOM 1341 N N . GLY A 1 167 ? -4.753 2.462 20.559 1.00 95.69 167 GLY A N 1
ATOM 1342 C CA . GLY A 1 167 ? -4.258 1.157 20.108 1.00 95.69 167 GLY A CA 1
ATOM 1343 C C . GLY A 1 167 ? -4.551 0.836 18.634 1.00 95.69 167 GLY A C 1
ATOM 1344 O O . GLY A 1 167 ? -4.104 -0.194 18.129 1.00 95.69 167 GLY A O 1
ATOM 1345 N N . GLY A 1 168 ? -5.293 1.696 17.933 1.00 98.06 168 GLY A N 1
ATOM 1346 C CA . GLY A 1 168 ? -5.601 1.544 16.515 1.00 98.06 168 GLY A CA 1
ATOM 1347 C C . GLY A 1 168 ? -4.427 1.906 15.608 1.00 98.06 168 GLY A C 1
ATOM 1348 O O . GLY A 1 168 ? -3.514 2.626 16.017 1.00 98.06 168 GLY A O 1
ATOM 1349 N N . TYR A 1 169 ? -4.478 1.432 14.358 1.00 98.31 169 TYR A N 1
ATOM 1350 C CA . TYR A 1 169 ? -3.465 1.728 13.336 1.00 98.31 169 TYR A CA 1
ATOM 1351 C C . TYR A 1 169 ? -4.032 2.529 12.171 1.00 98.31 169 TYR A C 1
ATOM 1353 O O . TYR A 1 169 ? -5.068 2.174 11.610 1.00 98.31 169 TYR A O 1
ATOM 1361 N N . MET A 1 170 ? -3.301 3.554 11.748 1.00 98.62 170 MET A N 1
ATOM 1362 C CA . MET A 1 170 ? -3.484 4.197 10.455 1.00 98.62 170 MET A CA 1
ATOM 1363 C C . MET A 1 170 ? -2.340 3.821 9.521 1.00 98.62 170 MET A C 1
ATOM 1365 O O . MET A 1 170 ? -1.184 3.960 9.900 1.00 98.62 170 MET A O 1
ATOM 1369 N N . VAL A 1 171 ? -2.649 3.391 8.299 1.00 98.31 171 VAL A N 1
ATOM 1370 C CA . VAL A 1 171 ? -1.656 3.218 7.230 1.00 98.31 171 VAL A CA 1
ATOM 1371 C C . VAL A 1 171 ? -1.910 4.252 6.143 1.00 98.31 171 VAL A C 1
ATOM 1373 O O . VAL A 1 171 ? -3.021 4.340 5.617 1.00 98.31 171 VAL A O 1
ATOM 1376 N N . ILE A 1 172 ? -0.890 5.047 5.822 1.00 96.44 172 ILE A N 1
ATOM 1377 C CA . ILE A 1 172 ? -1.014 6.191 4.916 1.00 96.44 172 ILE A CA 1
ATOM 1378 C C . ILE A 1 172 ? 0.303 6.459 4.169 1.00 96.44 172 ILE A C 1
ATOM 1380 O O . ILE A 1 172 ? 1.358 6.539 4.801 1.00 96.44 172 ILE A O 1
ATOM 1384 N N . PRO A 1 173 ? 0.272 6.622 2.833 1.00 93.69 173 PRO A N 1
ATOM 1385 C CA . PRO A 1 173 ? 1.407 7.151 2.091 1.00 93.69 173 PRO A CA 1
ATOM 1386 C C . PRO A 1 173 ? 1.484 8.674 2.264 1.00 93.69 173 PRO A C 1
ATOM 1388 O O . PRO A 1 173 ? 0.548 9.392 1.906 1.00 93.69 173 PRO A O 1
ATOM 1391 N N . ILE A 1 174 ? 2.605 9.169 2.793 1.00 92.31 174 ILE A N 1
ATOM 1392 C CA . ILE A 1 174 ? 2.846 10.600 3.017 1.00 92.31 174 ILE A CA 1
ATOM 1393 C C . ILE A 1 174 ? 4.063 11.049 2.216 1.00 92.31 174 ILE A C 1
ATOM 1395 O O . ILE A 1 174 ? 5.112 10.404 2.234 1.00 92.31 174 ILE A O 1
ATOM 1399 N N . GLY A 1 175 ? 3.930 12.169 1.513 1.00 86.56 175 GLY A N 1
ATOM 1400 C CA . GLY A 1 175 ? 5.036 12.800 0.812 1.00 86.56 175 GLY A CA 1
ATOM 1401 C C . GLY A 1 175 ? 4.578 13.769 -0.268 1.00 86.56 175 GLY A C 1
ATOM 1402 O O . GLY A 1 175 ? 3.453 14.263 -0.271 1.00 86.56 175 GLY A O 1
ATOM 1403 N N . ASN A 1 176 ? 5.472 14.054 -1.209 1.00 78.56 176 ASN A N 1
ATOM 1404 C CA . ASN A 1 176 ? 5.187 14.933 -2.339 1.00 78.56 176 ASN A CA 1
ATOM 1405 C C . ASN A 1 176 ? 4.975 14.123 -3.630 1.00 78.56 176 ASN A C 1
ATOM 1407 O O . ASN A 1 176 ? 5.016 12.895 -3.635 1.00 78.56 176 ASN A O 1
ATOM 1411 N N . ALA A 1 177 ? 4.761 14.815 -4.751 1.00 64.00 177 ALA A N 1
ATOM 1412 C CA . ALA A 1 177 ? 4.512 14.178 -6.046 1.00 64.00 177 ALA A CA 1
ATOM 1413 C C . ALA A 1 177 ? 5.675 13.305 -6.569 1.00 64.00 177 ALA A C 1
ATOM 1415 O O . ALA A 1 177 ? 5.474 12.535 -7.503 1.00 64.00 177 ALA A O 1
ATOM 1416 N N . LYS A 1 178 ? 6.888 13.445 -6.019 1.00 62.81 178 LYS A N 1
ATOM 1417 C CA . LYS A 1 178 ? 8.085 12.709 -6.455 1.00 62.81 178 LYS A CA 1
ATOM 1418 C C . LYS A 1 178 ? 8.438 11.545 -5.535 1.00 62.81 178 LYS A C 1
ATOM 1420 O O . LYS A 1 178 ? 8.976 10.558 -6.019 1.00 62.81 178 LYS A O 1
ATOM 1425 N N . VAL A 1 179 ? 8.190 11.680 -4.233 1.00 72.19 179 VAL A N 1
ATOM 1426 C CA . VAL A 1 179 ? 8.572 10.694 -3.215 1.00 72.19 179 VAL A CA 1
ATOM 1427 C C . VAL A 1 179 ? 7.471 10.614 -2.164 1.00 72.19 179 VAL A C 1
ATOM 1429 O O . VAL A 1 179 ? 7.099 11.637 -1.585 1.00 72.19 179 VAL A O 1
ATOM 1432 N N . GLN A 1 180 ? 6.986 9.399 -1.911 1.00 80.44 180 GLN A N 1
ATOM 1433 C CA . GLN A 1 180 ? 6.076 9.073 -0.815 1.00 80.44 180 GLN A CA 1
ATOM 1434 C C . GLN A 1 180 ? 6.679 7.948 0.024 1.00 80.44 180 GLN A C 1
ATOM 1436 O O . GLN A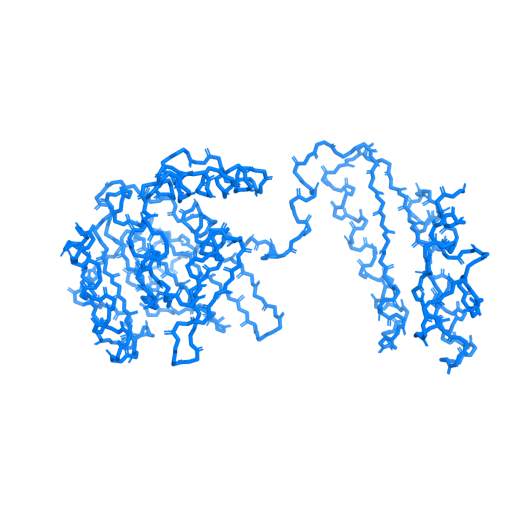 1 180 ? 7.173 6.964 -0.524 1.00 80.44 180 GLN A O 1
ATOM 1441 N N . GLN A 1 181 ? 6.607 8.090 1.344 1.00 88.75 181 GLN A N 1
ATOM 1442 C CA . GLN A 1 181 ? 6.952 7.047 2.306 1.00 88.75 181 GLN A CA 1
ATOM 1443 C C . GLN A 1 181 ? 5.671 6.474 2.901 1.00 88.75 181 GLN A C 1
ATOM 1445 O O . GLN A 1 181 ? 4.674 7.182 3.064 1.00 88.75 181 GLN A O 1
ATOM 1450 N N . MET A 1 182 ? 5.680 5.180 3.211 1.00 93.12 182 MET A N 1
ATOM 1451 C CA . MET A 1 182 ? 4.533 4.548 3.850 1.00 93.12 182 MET A CA 1
ATOM 1452 C C . MET A 1 182 ? 4.669 4.682 5.363 1.00 93.12 182 MET A C 1
ATOM 1454 O O . MET A 1 182 ? 5.679 4.278 5.931 1.00 93.12 182 MET A O 1
ATOM 1458 N N . TYR A 1 183 ? 3.644 5.219 6.014 1.00 95.44 183 TYR A N 1
ATOM 1459 C CA . TYR A 1 183 ? 3.586 5.344 7.465 1.00 95.44 183 TYR A CA 1
ATOM 1460 C C . TYR A 1 183 ? 2.598 4.330 8.021 1.00 95.44 183 TYR A C 1
ATOM 1462 O O . TYR A 1 183 ? 1.500 4.172 7.480 1.00 95.44 183 TYR A O 1
ATOM 1470 N N . ARG A 1 184 ? 2.960 3.698 9.140 1.00 97.56 184 ARG A N 1
ATOM 1471 C CA . ARG A 1 184 ? 1.989 3.157 10.090 1.00 97.56 184 ARG A CA 1
ATOM 1472 C C . ARG A 1 184 ? 2.010 4.019 11.339 1.00 97.56 184 ARG A C 1
ATOM 1474 O O . ARG A 1 184 ? 3.050 4.153 11.966 1.00 97.56 184 ARG A O 1
ATOM 1481 N N . ILE A 1 185 ? 0.866 4.584 11.688 1.00 98.06 185 ILE A N 1
ATOM 1482 C CA . ILE A 1 185 ? 0.711 5.457 12.846 1.00 98.06 185 ILE A CA 1
ATOM 1483 C C . ILE A 1 185 ? -0.150 4.731 13.873 1.00 98.06 185 ILE A C 1
ATOM 1485 O O . ILE A 1 185 ? -1.271 4.323 13.561 1.00 98.06 185 ILE A O 1
ATOM 1489 N N . THR A 1 186 ? 0.359 4.581 15.090 1.00 97.81 186 THR A N 1
ATOM 1490 C CA . THR A 1 186 ? -0.363 3.996 16.223 1.00 97.81 186 THR A CA 1
ATOM 1491 C C . THR A 1 186 ? -0.841 5.107 17.144 1.00 97.81 186 THR A C 1
ATOM 1493 O O . THR A 1 186 ? -0.041 5.934 17.576 1.00 97.81 186 THR A O 1
ATOM 1496 N N . ARG A 1 187 ? -2.132 5.135 17.491 1.00 97.12 187 ARG A N 1
ATOM 1497 C CA . ARG A 1 187 ? -2.632 6.069 18.514 1.00 97.12 187 ARG A CA 1
ATOM 1498 C C . ARG A 1 187 ? -2.333 5.513 19.904 1.00 97.12 187 ARG A C 1
ATOM 1500 O O . ARG A 1 187 ? -2.888 4.482 20.272 1.00 97.12 187 ARG A O 1
ATOM 1507 N N . LEU A 1 188 ? -1.483 6.184 20.676 1.00 88.12 188 LEU A N 1
ATOM 1508 C CA . LEU A 1 188 ? -1.081 5.739 22.015 1.00 88.12 188 LEU A CA 1
ATOM 1509 C C . LEU A 1 188 ? -1.984 6.305 23.116 1.00 88.12 188 LEU A C 1
ATOM 1511 O O . LEU A 1 188 ? -2.256 5.622 24.102 1.00 88.12 188 LEU A O 1
ATOM 1515 N N . SER A 1 189 ? -2.467 7.537 22.947 1.00 87.19 189 SER A N 1
ATOM 1516 C CA . SER A 1 189 ? -3.335 8.222 23.911 1.00 87.19 189 SER A CA 1
ATOM 1517 C C . SER A 1 189 ? -4.315 9.166 23.198 1.00 87.19 189 SER A C 1
ATOM 1519 O O . SER A 1 189 ? -4.478 9.121 21.975 1.00 87.19 189 SER A O 1
ATOM 1521 N N . GLU A 1 190 ? -5.012 10.023 23.946 1.00 82.19 190 GLU A N 1
ATOM 1522 C CA . GLU A 1 190 ? -5.843 11.068 23.343 1.00 82.19 190 GLU A CA 1
ATOM 1523 C C . GLU A 1 190 ? -5.023 12.043 22.487 1.00 82.19 190 GLU A C 1
ATOM 1525 O O . GLU A 1 190 ? -5.545 12.506 21.470 1.00 82.19 190 GLU A O 1
ATOM 1530 N N . ILE A 1 191 ? -3.760 12.286 22.863 1.00 82.81 191 ILE A N 1
ATOM 1531 C CA . ILE A 1 191 ? -2.868 13.289 22.260 1.00 82.81 191 ILE A CA 1
ATOM 1532 C C . ILE A 1 191 ? -1.597 12.700 21.623 1.00 82.81 191 ILE A C 1
ATOM 1534 O O . ILE A 1 191 ? -0.982 13.370 20.797 1.00 82.81 191 ILE A O 1
ATOM 1538 N N . ASP A 1 192 ? -1.214 11.467 21.970 1.00 81.81 192 ASP A N 1
ATOM 1539 C CA . ASP A 1 192 ? 0.058 10.869 21.550 1.00 81.81 192 ASP A CA 1
ATOM 1540 C C . ASP A 1 192 ? -0.113 9.845 20.427 1.00 81.81 192 ASP A C 1
ATOM 1542 O O . ASP A 1 192 ? -1.007 8.988 20.455 1.00 81.81 192 ASP A O 1
ATOM 1546 N N . PHE A 1 193 ? 0.817 9.896 19.473 1.00 92.50 193 PHE A N 1
ATOM 1547 C CA . PHE A 1 193 ? 0.897 9.001 18.325 1.00 92.50 193 PHE A CA 1
ATOM 1548 C C . PHE A 1 193 ? 2.340 8.537 18.120 1.00 92.50 193 PHE A C 1
ATOM 1550 O O . PHE A 1 193 ? 3.278 9.315 18.282 1.00 92.50 193 PHE A O 1
ATOM 1557 N N . GLU A 1 194 ? 2.506 7.277 17.736 1.00 91.38 194 GLU A N 1
ATOM 1558 C CA . GLU A 1 194 ? 3.789 6.693 17.347 1.00 91.38 194 GLU A CA 1
ATOM 1559 C C . GLU A 1 194 ? 3.805 6.442 15.843 1.00 91.38 194 GLU A C 1
ATOM 1561 O O . GLU A 1 194 ? 2.851 5.879 15.305 1.00 91.38 194 GLU A O 1
ATOM 1566 N N . ASP A 1 195 ? 4.895 6.824 15.179 1.00 92.31 195 ASP A N 1
ATOM 1567 C CA . ASP A 1 195 ? 5.095 6.548 13.762 1.00 92.31 195 ASP A CA 1
ATOM 1568 C C . ASP A 1 195 ? 6.104 5.427 13.553 1.00 92.31 195 ASP A C 1
ATOM 1570 O O . ASP A 1 195 ? 7.235 5.474 14.034 1.00 92.31 195 ASP A O 1
ATOM 1574 N N . GLU A 1 196 ? 5.733 4.489 12.698 1.00 93.69 196 GLU A N 1
ATOM 1575 C CA . GLU A 1 196 ? 6.656 3.598 12.022 1.00 93.69 196 GLU A CA 1
ATOM 1576 C C . GLU A 1 196 ? 6.730 4.022 10.552 1.00 93.69 196 GLU A C 1
ATOM 1578 O O . GLU A 1 196 ? 5.727 4.001 9.830 1.00 93.69 196 GLU A O 1
ATOM 1583 N N . ILE A 1 197 ? 7.921 4.430 10.115 1.00 91.75 197 ILE A N 1
ATOM 1584 C CA . ILE A 1 197 ? 8.189 4.836 8.733 1.00 91.75 197 ILE A CA 1
ATOM 1585 C C . ILE A 1 197 ? 8.778 3.640 8.002 1.00 91.75 197 ILE A C 1
ATOM 1587 O O . ILE A 1 197 ? 9.771 3.060 8.440 1.00 91.75 197 ILE A O 1
ATOM 1591 N N . PHE A 1 198 ? 8.167 3.281 6.881 1.00 86.69 198 PHE A N 1
ATOM 1592 C CA . PHE A 1 198 ? 8.656 2.227 6.015 1.00 86.69 198 PHE A CA 1
ATOM 1593 C C . PHE A 1 198 ? 9.239 2.865 4.758 1.00 86.69 198 PHE A C 1
ATOM 1595 O O . PHE A 1 198 ? 8.512 3.474 3.963 1.00 86.69 198 PHE A O 1
ATOM 1602 N N . ASP A 1 199 ? 10.560 2.742 4.626 1.00 63.84 199 ASP A N 1
ATOM 1603 C CA . ASP A 1 199 ? 11.309 3.275 3.498 1.00 63.84 199 ASP A CA 1
ATOM 1604 C C . ASP A 1 199 ? 10.934 2.558 2.191 1.00 63.84 199 ASP A C 1
ATOM 1606 O O . ASP A 1 199 ? 10.689 1.352 2.140 1.00 63.84 199 ASP A O 1
ATOM 1610 N N . ASP A 1 200 ? 10.843 3.390 1.156 1.00 56.22 200 ASP A N 1
ATOM 1611 C CA . ASP A 1 200 ? 10.633 3.119 -0.260 1.00 56.22 200 ASP A CA 1
ATOM 1612 C C . ASP A 1 200 ? 9.546 2.103 -0.664 1.00 56.22 200 ASP A C 1
ATOM 1614 O O . ASP A 1 200 ? 9.688 0.880 -0.640 1.00 56.22 200 ASP A O 1
ATOM 1618 N N . PHE A 1 201 ? 8.496 2.666 -1.272 1.00 51.34 201 PHE A N 1
ATOM 1619 C CA . PHE A 1 201 ? 7.563 1.984 -2.176 1.00 51.34 201 PHE A CA 1
ATOM 1620 C C . PHE A 1 201 ? 8.260 1.297 -3.368 1.00 51.34 201 PHE A C 1
ATOM 1622 O O . PHE A 1 201 ? 7.642 0.481 -4.054 1.00 51.34 201 PHE A O 1
ATOM 1629 N N . GLU A 1 202 ? 9.540 1.603 -3.608 1.00 52.38 202 GLU A N 1
ATOM 1630 C CA . GLU A 1 202 ? 10.348 1.030 -4.674 1.00 52.38 202 GLU A CA 1
ATOM 1631 C C . GLU A 1 202 ? 11.742 0.561 -4.203 1.00 52.38 202 GLU A C 1
ATOM 1633 O O . GLU A 1 202 ? 12.663 1.325 -3.935 1.00 52.38 202 GLU A O 1
ATOM 1638 N N . ARG A 1 203 ? 11.935 -0.758 -4.313 1.00 51.81 203 ARG A N 1
ATOM 1639 C CA . ARG A 1 203 ? 13.182 -1.435 -4.722 1.00 51.81 203 ARG A CA 1
ATOM 1640 C C . ARG A 1 203 ? 14.318 -1.656 -3.719 1.00 51.81 203 ARG A C 1
ATOM 1642 O O . ARG A 1 203 ? 14.905 -2.734 -3.796 1.00 51.81 203 ARG A O 1
ATOM 1649 N N . VAL A 1 204 ? 14.668 -0.743 -2.816 1.00 46.03 204 VAL A N 1
ATOM 1650 C CA . VAL A 1 204 ? 15.959 -0.892 -2.100 1.00 46.03 204 VAL A CA 1
ATOM 1651 C C . VAL A 1 204 ? 15.879 -1.853 -0.911 1.00 46.03 204 VAL A C 1
ATOM 1653 O O . VAL A 1 204 ? 16.698 -2.766 -0.807 1.00 46.03 204 VAL A O 1
ATOM 1656 N N . ASP A 1 205 ? 14.862 -1.752 -0.058 1.00 45.25 205 ASP A N 1
ATOM 1657 C CA . ASP A 1 205 ? 14.805 -2.560 1.170 1.00 45.25 205 ASP A CA 1
ATOM 1658 C C . ASP A 1 205 ? 14.530 -4.054 0.961 1.00 45.25 205 ASP A C 1
ATOM 1660 O O . ASP A 1 205 ? 14.813 -4.867 1.845 1.00 45.25 205 ASP A O 1
ATOM 1664 N N . TRP A 1 206 ? 14.020 -4.433 -0.212 1.00 45.88 206 TRP A N 1
ATOM 1665 C CA . TRP A 1 206 ? 13.731 -5.821 -0.580 1.00 45.88 206 TRP A CA 1
ATOM 1666 C C . TRP A 1 206 ? 14.977 -6.606 -1.021 1.00 45.88 206 TRP A C 1
ATOM 1668 O O . TRP A 1 206 ? 15.124 -7.760 -0.619 1.00 45.88 206 TRP A O 1
ATOM 1678 N N . ILE A 1 207 ? 15.920 -5.979 -1.748 1.00 50.19 207 ILE A N 1
ATOM 1679 C CA . ILE A 1 207 ? 17.257 -6.573 -1.991 1.00 50.19 207 ILE A CA 1
ATOM 1680 C C . ILE A 1 207 ? 17.919 -6.879 -0.644 1.00 50.19 207 ILE A C 1
ATOM 1682 O O . ILE A 1 207 ? 18.598 -7.886 -0.463 1.00 50.19 207 ILE A O 1
ATOM 1686 N N . LEU A 1 208 ? 17.626 -6.026 0.332 1.00 51.19 208 LEU A N 1
ATOM 1687 C CA . LEU A 1 208 ? 18.128 -6.107 1.680 1.00 51.19 208 LEU A CA 1
ATOM 1688 C C . LEU A 1 208 ? 17.262 -7.002 2.610 1.00 51.19 208 LEU A C 1
ATOM 1690 O O . LEU A 1 208 ? 17.205 -6.748 3.811 1.00 51.19 208 LEU A O 1
ATOM 1694 N N . LYS A 1 209 ? 16.599 -8.063 2.121 1.00 49.84 209 LYS A N 1
ATOM 1695 C CA . LYS A 1 209 ? 15.981 -9.111 2.980 1.00 49.84 209 LYS A CA 1
ATOM 1696 C C . LYS A 1 209 ? 16.517 -10.529 2.755 1.00 49.84 209 LYS A C 1
ATOM 1698 O O . LYS A 1 209 ? 16.153 -11.436 3.499 1.00 49.84 209 LYS A O 1
ATOM 1703 N N . GLN A 1 210 ? 17.392 -10.727 1.774 1.00 57.12 210 GLN A N 1
ATOM 1704 C CA . GLN A 1 210 ? 18.145 -11.973 1.614 1.00 57.12 210 GLN A CA 1
ATOM 1705 C C . GLN A 1 210 ? 19.453 -11.885 2.409 1.00 57.12 210 GLN A C 1
ATOM 1707 O O . GLN A 1 210 ? 19.903 -10.786 2.734 1.00 57.12 210 GLN A O 1
ATOM 1712 N N . SER A 1 211 ? 20.079 -13.008 2.758 1.00 68.00 211 SER A N 1
ATOM 1713 C CA . SER A 1 211 ? 21.491 -12.963 3.147 1.00 68.00 211 SER A CA 1
ATOM 1714 C C . SER A 1 211 ? 22.284 -12.482 1.933 1.00 68.00 211 SER A C 1
ATOM 1716 O O . SER A 1 211 ? 22.280 -13.139 0.895 1.00 68.00 211 SER A O 1
ATOM 1718 N N . VAL A 1 212 ? 22.904 -11.310 2.035 1.00 80.31 212 VAL A N 1
ATOM 1719 C CA . VAL A 1 212 ? 23.717 -10.752 0.956 1.00 80.31 212 VAL A CA 1
ATOM 1720 C C . VAL A 1 212 ? 25.174 -11.051 1.271 1.00 80.31 212 VAL A C 1
ATOM 1722 O O . VAL A 1 212 ? 25.745 -10.456 2.178 1.00 80.31 212 VAL A O 1
ATOM 1725 N N . ASP A 1 213 ? 25.777 -11.971 0.522 1.00 88.06 213 ASP A N 1
ATOM 1726 C CA . ASP A 1 213 ? 27.217 -12.240 0.615 1.00 88.06 213 ASP A CA 1
ATOM 1727 C C . ASP A 1 213 ? 28.028 -11.242 -0.224 1.00 88.06 213 ASP A C 1
ATOM 1729 O O . ASP A 1 213 ? 29.144 -10.867 0.141 1.00 88.06 213 ASP A O 1
ATOM 1733 N N . ILE A 1 214 ? 27.462 -10.793 -1.353 1.00 92.75 214 ILE A N 1
ATOM 1734 C CA . ILE A 1 214 ? 28.062 -9.816 -2.267 1.00 92.75 214 ILE A CA 1
ATOM 1735 C C . ILE A 1 214 ? 27.003 -8.785 -2.674 1.00 92.75 214 ILE A C 1
ATOM 1737 O O . ILE A 1 214 ? 25.965 -9.142 -3.227 1.00 92.75 214 ILE A O 1
ATOM 1741 N N . PHE A 1 215 ? 27.285 -7.505 -2.437 1.00 91.56 215 PHE A N 1
ATOM 1742 C CA . PHE A 1 215 ? 26.466 -6.375 -2.871 1.00 91.56 215 PHE A CA 1
ATOM 1743 C C . PHE A 1 215 ? 27.202 -5.589 -3.960 1.00 91.56 215 PHE A C 1
ATOM 1745 O O . PHE A 1 215 ? 28.289 -5.064 -3.714 1.00 91.56 215 PHE A O 1
ATOM 1752 N N . VAL A 1 216 ? 26.612 -5.484 -5.152 1.00 93.94 216 VAL A N 1
ATOM 1753 C CA . VAL A 1 216 ? 27.168 -4.694 -6.262 1.00 93.94 216 VAL A CA 1
ATOM 1754 C C . VAL A 1 216 ? 26.446 -3.350 -6.328 1.00 93.94 216 VAL A C 1
ATOM 1756 O O . VAL A 1 216 ? 25.243 -3.297 -6.576 1.00 93.94 216 VAL A O 1
ATOM 1759 N N . LEU A 1 217 ? 27.180 -2.263 -6.095 1.00 93.69 217 LEU A N 1
ATOM 1760 C CA . LEU A 1 217 ? 26.683 -0.894 -6.184 1.00 93.69 217 LEU A CA 1
ATOM 1761 C C . LEU A 1 217 ? 27.035 -0.299 -7.550 1.00 93.69 217 LEU A C 1
ATOM 1763 O O . LEU A 1 217 ? 28.157 0.154 -7.761 1.00 93.69 217 LEU A O 1
ATOM 1767 N N . GLU A 1 218 ? 26.062 -0.284 -8.456 1.00 91.19 218 GLU A N 1
ATOM 1768 C CA . GLU A 1 218 ? 26.181 0.242 -9.822 1.00 91.19 218 GLU A CA 1
ATOM 1769 C C . GLU A 1 218 ? 25.245 1.446 -10.020 1.00 91.19 218 GLU A C 1
ATOM 1771 O O . GLU A 1 218 ? 24.238 1.389 -10.723 1.00 91.19 218 GLU A O 1
ATOM 1776 N N . LEU A 1 219 ? 25.532 2.548 -9.328 1.00 89.69 219 LEU A N 1
ATOM 1777 C CA . LEU A 1 219 ? 24.743 3.781 -9.403 1.00 89.69 219 LEU A CA 1
ATOM 1778 C C . LEU A 1 219 ? 25.629 4.985 -9.729 1.00 89.69 219 LEU A C 1
ATOM 1780 O O . LEU A 1 219 ? 26.851 4.917 -9.664 1.00 89.69 219 LEU A O 1
ATOM 1784 N N . GLY A 1 220 ? 24.989 6.098 -10.093 1.00 86.38 220 GLY A N 1
ATOM 1785 C CA . GLY A 1 220 ? 25.642 7.378 -10.387 1.00 86.38 220 GLY A CA 1
ATOM 1786 C C . GLY A 1 220 ? 25.731 7.727 -11.877 1.00 86.38 220 GLY A C 1
ATOM 1787 O O . GLY A 1 220 ? 25.819 8.902 -12.215 1.00 86.38 220 GLY A O 1
ATOM 1788 N N . GLY A 1 221 ? 25.586 6.771 -12.802 1.00 85.44 221 GLY A N 1
ATOM 1789 C CA . GLY A 1 221 ? 25.540 7.081 -14.244 1.00 85.44 221 GLY A CA 1
ATOM 1790 C C . GLY A 1 221 ? 24.445 8.097 -14.613 1.00 85.44 221 GLY A C 1
ATOM 1791 O O . GLY A 1 221 ? 24.686 9.048 -15.354 1.00 85.44 221 GLY A O 1
ATOM 1792 N N . ASN A 1 222 ? 23.257 7.959 -14.019 1.00 83.00 222 ASN A N 1
ATOM 1793 C CA . ASN A 1 222 ? 22.151 8.904 -14.211 1.00 83.00 222 ASN A CA 1
ATOM 1794 C C . ASN A 1 222 ? 22.423 10.280 -13.589 1.00 83.00 222 ASN A C 1
ATOM 1796 O O . ASN A 1 222 ? 22.007 11.294 -14.148 1.00 83.00 222 ASN A O 1
ATOM 1800 N N . ASP A 1 223 ? 23.122 10.320 -12.456 1.00 86.06 223 ASP A N 1
ATOM 1801 C CA . ASP A 1 223 ? 23.481 11.560 -11.764 1.00 86.06 223 ASP A CA 1
ATOM 1802 C C . ASP A 1 223 ? 24.465 12.372 -12.611 1.00 86.06 223 ASP A C 1
ATOM 1804 O O . ASP A 1 223 ? 24.276 13.577 -12.788 1.00 86.06 223 ASP A O 1
ATOM 1808 N N . ALA A 1 224 ? 25.434 11.695 -13.238 1.00 85.69 224 ALA A N 1
ATOM 1809 C CA . ALA A 1 224 ? 26.304 12.301 -14.238 1.00 85.69 224 ALA A CA 1
ATOM 1810 C C . ALA A 1 224 ? 25.502 12.893 -15.402 1.00 85.69 224 ALA A C 1
ATOM 1812 O O . ALA A 1 224 ? 25.655 14.076 -15.690 1.00 85.69 224 ALA A O 1
ATOM 1813 N N . LEU A 1 225 ? 24.607 12.119 -16.031 1.00 84.56 225 LEU A N 1
ATOM 1814 C CA . LEU A 1 225 ? 23.793 12.588 -17.166 1.00 84.56 225 LEU A CA 1
ATOM 1815 C C . LEU A 1 225 ? 22.885 13.776 -16.814 1.00 84.56 225 LEU A C 1
ATOM 1817 O O . LEU A 1 225 ? 22.586 14.604 -17.672 1.00 84.56 225 LEU A O 1
ATOM 1821 N N . ARG A 1 226 ? 22.450 13.871 -15.556 1.00 84.62 226 ARG A N 1
ATOM 1822 C CA . ARG A 1 226 ? 21.608 14.962 -15.044 1.00 84.62 226 ARG A CA 1
ATOM 1823 C C . ARG A 1 226 ? 22.406 16.170 -14.550 1.00 84.62 226 ARG A C 1
ATOM 1825 O O . ARG A 1 226 ? 21.799 17.168 -14.172 1.00 84.62 226 ARG A O 1
ATOM 1832 N N . GLY A 1 227 ? 23.739 16.095 -14.547 1.00 84.94 227 GLY A N 1
ATOM 1833 C CA . GLY A 1 227 ? 24.606 17.167 -14.057 1.00 84.94 227 GLY A CA 1
ATOM 1834 C C . GLY A 1 227 ? 24.513 17.381 -12.544 1.00 84.94 227 GLY A C 1
ATOM 1835 O O . GLY A 1 227 ? 24.734 18.496 -12.068 1.00 84.94 227 GLY A O 1
ATOM 1836 N N . ILE A 1 228 ? 24.163 16.338 -11.786 1.00 85.75 228 ILE A N 1
ATOM 1837 C CA . ILE A 1 228 ? 24.165 16.386 -10.322 1.00 85.75 228 ILE A CA 1
ATOM 1838 C C . ILE A 1 228 ? 25.591 16.640 -9.839 1.00 85.75 228 ILE A C 1
ATOM 1840 O O . ILE A 1 228 ? 26.561 16.121 -10.395 1.00 85.75 228 ILE A O 1
ATOM 1844 N N . LYS A 1 229 ? 25.728 17.457 -8.792 1.00 89.81 229 LYS A N 1
ATOM 1845 C CA . LYS A 1 229 ? 27.037 17.826 -8.254 1.00 89.81 229 LYS A CA 1
ATOM 1846 C C . LYS A 1 229 ? 27.790 16.575 -7.767 1.00 89.81 229 LYS A C 1
ATOM 1848 O O . LYS A 1 229 ? 27.186 15.752 -7.068 1.00 89.81 229 LYS A O 1
ATOM 1853 N N . PRO A 1 230 ? 29.095 16.425 -8.071 1.00 93.88 230 PRO A N 1
ATOM 1854 C CA . PRO A 1 230 ? 29.884 15.275 -7.629 1.00 93.88 230 PRO A CA 1
ATOM 1855 C C . PRO A 1 230 ? 29.830 15.037 -6.115 1.00 93.88 230 PRO A C 1
ATOM 1857 O O . PRO A 1 230 ? 29.784 13.894 -5.671 1.00 93.88 230 PRO A O 1
ATOM 1860 N N . GLU A 1 231 ? 29.765 16.099 -5.310 1.00 91.56 231 GLU A N 1
ATOM 1861 C CA . GLU A 1 231 ? 29.694 16.015 -3.847 1.00 91.56 231 GLU A CA 1
ATOM 1862 C C . GLU A 1 231 ? 28.360 15.439 -3.354 1.00 91.56 231 GLU A C 1
ATOM 1864 O O . GLU A 1 231 ? 28.310 14.777 -2.319 1.00 91.56 231 GLU A O 1
ATOM 1869 N N . GLU A 1 232 ? 27.271 15.696 -4.078 1.00 82.69 232 GLU A N 1
ATOM 1870 C CA . GLU A 1 232 ? 25.949 15.148 -3.771 1.00 82.69 232 GLU A CA 1
ATOM 1871 C C . GLU A 1 232 ? 25.879 13.670 -4.165 1.00 82.69 232 GLU A C 1
ATOM 1873 O O . GLU A 1 232 ? 25.484 12.834 -3.354 1.00 82.69 232 GLU A O 1
ATOM 1878 N N . SER A 1 233 ? 26.392 13.336 -5.353 1.00 89.62 233 SER A N 1
ATOM 1879 C CA . SER A 1 233 ? 26.532 11.944 -5.809 1.00 89.62 233 SER A CA 1
ATOM 1880 C C . SER A 1 233 ? 27.388 11.124 -4.833 1.00 89.62 233 SER A C 1
ATOM 1882 O O . SER A 1 233 ? 27.029 10.007 -4.465 1.00 89.62 233 SER A O 1
ATOM 1884 N N . TYR A 1 234 ? 28.485 11.708 -4.338 1.00 95.81 234 TYR A N 1
ATOM 1885 C CA . TYR A 1 234 ? 29.341 11.113 -3.312 1.00 95.81 234 TYR A CA 1
ATOM 1886 C C . TYR A 1 234 ? 28.569 10.783 -2.031 1.00 95.81 234 TYR A C 1
ATOM 1888 O O . TYR A 1 234 ? 28.632 9.656 -1.545 1.00 95.81 234 TYR A O 1
ATOM 1896 N N . LYS A 1 235 ? 27.830 11.759 -1.483 1.00 87.69 235 LYS A N 1
ATOM 1897 C CA . LYS A 1 235 ? 27.042 11.580 -0.252 1.00 87.69 235 LYS A CA 1
ATOM 1898 C C . LYS A 1 235 ? 25.980 10.496 -0.411 1.00 87.69 235 LYS A C 1
ATOM 1900 O O . LYS A 1 235 ? 25.809 9.689 0.498 1.00 87.69 235 LYS A O 1
ATOM 1905 N N . ASN A 1 236 ? 25.305 10.458 -1.558 1.00 84.75 236 ASN A N 1
ATOM 1906 C CA . ASN A 1 236 ? 24.287 9.451 -1.848 1.00 84.75 236 ASN A CA 1
ATOM 1907 C C . ASN A 1 236 ? 24.895 8.043 -1.877 1.00 84.75 236 ASN A C 1
ATOM 1909 O O . ASN A 1 236 ? 24.399 7.143 -1.200 1.00 84.75 236 ASN A O 1
ATOM 1913 N N . LEU A 1 237 ? 26.007 7.860 -2.595 1.00 93.38 237 LEU A N 1
ATOM 1914 C CA . LEU A 1 237 ? 26.708 6.577 -2.655 1.00 93.38 237 LEU A CA 1
ATOM 1915 C C . LEU A 1 237 ? 27.248 6.151 -1.280 1.00 93.38 237 LEU A C 1
ATOM 1917 O O . LEU A 1 237 ? 27.085 4.992 -0.905 1.00 93.38 237 LEU A O 1
ATOM 1921 N N . GLN A 1 238 ? 27.823 7.076 -0.502 1.00 96.62 238 GLN A N 1
ATOM 1922 C CA . GLN A 1 238 ? 28.269 6.797 0.868 1.00 96.62 238 GLN A CA 1
ATOM 1923 C C . GLN A 1 238 ? 27.105 6.347 1.757 1.00 96.62 238 GLN A C 1
ATOM 1925 O O . GLN A 1 238 ? 27.214 5.330 2.433 1.00 96.62 238 GLN A O 1
ATOM 1930 N N . SER A 1 239 ? 25.966 7.046 1.704 1.00 87.94 239 SER A N 1
ATOM 1931 C CA . SER A 1 239 ? 24.784 6.685 2.492 1.00 87.94 239 SER A CA 1
ATOM 1932 C C . SER A 1 239 ? 24.297 5.266 2.181 1.00 87.94 239 SER A C 1
ATOM 1934 O O . SER A 1 239 ? 23.918 4.529 3.091 1.00 87.94 239 SER A O 1
ATOM 1936 N N . ILE A 1 240 ? 24.351 4.846 0.914 1.00 87.00 240 ILE A N 1
ATOM 1937 C CA . ILE A 1 240 ? 24.006 3.475 0.518 1.00 87.00 240 ILE A CA 1
ATOM 1938 C C . ILE A 1 240 ? 25.012 2.474 1.098 1.00 87.00 240 ILE A C 1
ATOM 1940 O O . ILE A 1 240 ? 24.599 1.462 1.662 1.00 87.00 240 ILE A O 1
ATOM 1944 N N . ILE A 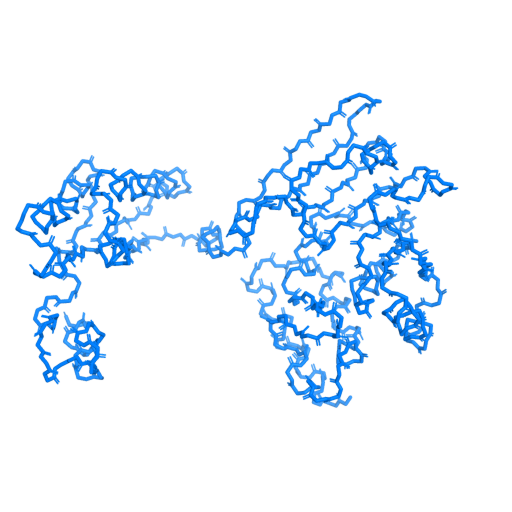1 241 ? 26.317 2.758 1.008 1.00 94.19 241 ILE A N 1
ATOM 1945 C CA . ILE A 1 241 ? 27.368 1.908 1.590 1.00 94.19 241 ILE A CA 1
ATOM 1946 C C . ILE A 1 241 ? 27.161 1.748 3.103 1.00 94.19 241 ILE A C 1
ATOM 1948 O O . ILE A 1 241 ? 27.211 0.624 3.607 1.00 94.19 241 ILE A O 1
ATOM 1952 N N . ASP A 1 242 ? 26.866 2.836 3.816 1.00 92.00 242 ASP A N 1
ATOM 1953 C CA . ASP A 1 242 ? 26.627 2.826 5.263 1.00 92.00 242 ASP A CA 1
ATOM 1954 C C . ASP A 1 242 ? 25.405 1.975 5.631 1.00 92.00 242 ASP A C 1
ATOM 1956 O O . ASP A 1 242 ? 25.470 1.142 6.542 1.00 92.00 242 ASP A O 1
ATOM 1960 N N . LYS A 1 243 ? 24.299 2.129 4.889 1.00 85.56 243 LYS A N 1
ATOM 1961 C CA . LYS A 1 243 ? 23.085 1.317 5.063 1.00 85.56 243 LYS A CA 1
ATOM 1962 C C . LYS A 1 243 ? 23.371 -0.172 4.848 1.00 85.56 243 LYS A C 1
ATOM 1964 O O . LYS A 1 243 ? 22.976 -0.995 5.675 1.00 85.56 243 LYS A O 1
ATOM 1969 N N . VAL A 1 244 ? 24.094 -0.525 3.780 1.00 86.88 244 VAL A N 1
ATOM 1970 C CA . VAL A 1 244 ? 24.459 -1.920 3.477 1.00 86.88 244 VAL A CA 1
ATOM 1971 C C . VAL A 1 244 ? 25.363 -2.493 4.561 1.00 86.88 244 VAL A C 1
ATOM 1973 O O . VAL A 1 244 ? 25.098 -3.592 5.031 1.00 86.88 244 VAL A O 1
ATOM 1976 N N . ARG A 1 245 ? 26.378 -1.755 5.023 1.00 91.06 245 ARG A N 1
ATOM 1977 C CA . ARG A 1 245 ? 27.272 -2.209 6.103 1.00 91.06 245 ARG A CA 1
ATOM 1978 C C . ARG A 1 245 ? 26.559 -2.428 7.424 1.00 91.06 245 ARG A C 1
ATOM 1980 O O . ARG A 1 245 ? 26.831 -3.410 8.107 1.00 91.06 245 ARG A O 1
ATOM 1987 N N . THR A 1 246 ? 25.653 -1.519 7.768 1.00 86.75 246 THR A N 1
ATOM 1988 C CA . THR A 1 246 ? 24.860 -1.604 8.999 1.00 86.75 246 THR A CA 1
ATOM 1989 C C . THR A 1 246 ? 23.993 -2.859 8.992 1.00 86.75 246 THR A C 1
ATOM 1991 O O . THR A 1 246 ? 23.882 -3.550 10.001 1.00 86.75 246 THR A O 1
ATOM 1994 N N . LYS A 1 247 ? 23.400 -3.177 7.840 1.00 81.38 247 LYS A N 1
ATOM 1995 C CA . LYS A 1 247 ? 22.457 -4.286 7.694 1.00 81.38 247 LYS A CA 1
ATOM 1996 C C . LYS A 1 247 ? 23.133 -5.632 7.410 1.00 81.38 247 LYS A C 1
ATOM 1998 O O . LYS A 1 247 ? 22.649 -6.665 7.862 1.00 81.38 247 LYS A O 1
ATOM 2003 N N . TYR A 1 248 ? 24.264 -5.614 6.708 1.00 86.88 248 TYR A N 1
ATOM 2004 C CA . TYR A 1 248 ? 25.033 -6.782 6.280 1.00 86.88 248 TYR A CA 1
ATOM 2005 C C . TYR A 1 248 ? 26.525 -6.6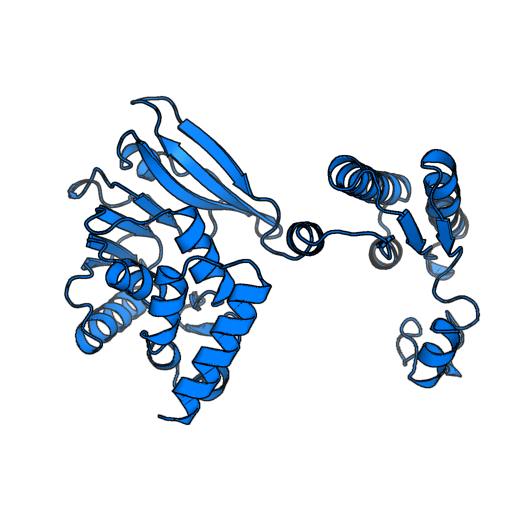13 6.566 1.00 86.88 248 TYR A C 1
ATOM 2007 O O . TYR A 1 248 ? 27.323 -6.407 5.649 1.00 86.88 248 TYR A O 1
ATOM 2015 N N . PRO A 1 249 ? 26.945 -6.753 7.832 1.00 89.19 249 PRO A N 1
ATOM 2016 C CA . PRO A 1 249 ? 28.335 -6.518 8.214 1.00 89.19 249 PRO A CA 1
ATOM 2017 C C . PRO A 1 249 ? 29.329 -7.485 7.550 1.00 89.19 249 PRO A C 1
ATOM 2019 O O . PRO A 1 249 ? 30.519 -7.189 7.499 1.00 89.19 249 PRO A O 1
ATOM 2022 N N . GLN A 1 250 ? 28.852 -8.628 7.043 1.00 89.62 250 GLN A N 1
ATOM 2023 C CA . GLN A 1 250 ? 29.666 -9.646 6.369 1.00 89.62 250 GLN A CA 1
ATOM 2024 C C . GLN A 1 250 ? 29.612 -9.565 4.834 1.00 89.62 250 GLN A C 1
ATOM 2026 O O . GLN A 1 250 ? 30.358 -10.281 4.167 1.00 89.62 250 GLN A O 1
ATOM 2031 N N . ALA A 1 251 ? 28.756 -8.710 4.258 1.00 91.75 251 ALA A N 1
ATOM 2032 C CA . ALA A 1 251 ? 28.653 -8.580 2.809 1.00 91.75 251 ALA A CA 1
ATOM 2033 C C . ALA A 1 251 ? 29.924 -7.956 2.228 1.00 91.75 251 ALA A C 1
ATOM 2035 O O . ALA A 1 251 ? 30.389 -6.901 2.671 1.00 91.75 251 ALA A O 1
ATOM 2036 N N . LYS A 1 252 ? 30.451 -8.555 1.161 1.00 95.75 252 LYS A N 1
ATOM 2037 C CA . LYS A 1 252 ? 31.457 -7.908 0.320 1.00 95.75 252 LYS A CA 1
ATOM 2038 C C . LYS A 1 252 ? 30.767 -6.886 -0.569 1.00 95.75 252 LYS A C 1
ATOM 2040 O O . LYS A 1 252 ? 29.867 -7.230 -1.327 1.00 95.75 252 LYS A O 1
ATOM 2045 N N . ILE A 1 253 ? 31.206 -5.637 -0.509 1.00 96.50 253 ILE A N 1
ATOM 2046 C CA . ILE A 1 253 ? 30.689 -4.584 -1.383 1.00 96.50 253 ILE A CA 1
ATOM 2047 C C . ILE A 1 253 ? 31.635 -4.432 -2.576 1.00 96.50 253 ILE A C 1
ATOM 2049 O O . ILE A 1 253 ? 32.852 -4.323 -2.401 1.00 96.50 253 ILE A O 1
ATOM 2053 N N . ILE A 1 254 ? 31.065 -4.418 -3.779 1.00 97.19 254 ILE A N 1
ATOM 2054 C CA . ILE A 1 254 ? 31.747 -4.090 -5.030 1.00 97.19 254 ILE A CA 1
ATOM 2055 C C . ILE A 1 254 ? 31.125 -2.799 -5.555 1.00 97.19 254 ILE A C 1
ATOM 2057 O O . ILE A 1 254 ? 29.934 -2.755 -5.845 1.00 97.19 254 ILE A O 1
ATOM 2061 N N . LEU A 1 255 ? 31.922 -1.744 -5.670 1.00 97.31 255 LEU A N 1
ATOM 2062 C CA . LEU A 1 255 ? 31.511 -0.484 -6.272 1.00 97.31 255 LEU A CA 1
ATOM 2063 C C . LEU A 1 255 ? 31.842 -0.513 -7.766 1.00 97.31 255 LEU A C 1
ATOM 2065 O O . LEU A 1 255 ? 33.007 -0.652 -8.134 1.00 97.31 255 LEU A O 1
ATOM 2069 N N . ALA A 1 256 ? 30.833 -0.375 -8.622 1.00 95.38 256 ALA A N 1
ATOM 2070 C CA . ALA A 1 256 ? 31.017 -0.241 -10.060 1.00 95.38 256 ALA A CA 1
ATOM 2071 C C . ALA A 1 256 ? 31.083 1.240 -10.444 1.00 95.38 256 ALA A C 1
ATOM 2073 O O . ALA A 1 256 ? 30.138 2.004 -10.259 1.00 95.38 256 ALA A O 1
ATOM 2074 N N . GLY A 1 257 ? 32.246 1.651 -10.940 1.00 93.88 257 GLY A N 1
ATOM 2075 C CA . GLY A 1 257 ? 32.544 3.017 -11.324 1.00 93.88 257 GLY A CA 1
ATOM 2076 C C . GLY A 1 257 ? 31.828 3.438 -12.598 1.00 93.88 257 GLY A C 1
ATOM 2077 O O . GLY A 1 257 ? 31.720 2.671 -13.556 1.00 93.88 257 GLY A O 1
ATOM 2078 N N . MET A 1 258 ? 31.392 4.697 -12.625 1.00 92.19 258 MET A N 1
ATOM 2079 C CA . MET A 1 258 ? 30.779 5.334 -13.790 1.00 92.19 258 MET A CA 1
ATOM 2080 C C . MET A 1 258 ? 31.525 6.613 -14.166 1.00 92.19 258 MET A C 1
ATOM 2082 O O . MET A 1 258 ? 32.180 7.250 -13.340 1.00 92.19 258 MET A O 1
ATOM 2086 N N . GLN A 1 259 ? 31.409 7.010 -15.432 1.00 90.50 259 GLN A N 1
ATOM 2087 C CA . GLN A 1 259 ? 32.018 8.231 -15.954 1.00 90.50 259 GLN A CA 1
ATOM 2088 C C . GLN A 1 259 ? 30.954 9.162 -16.527 1.00 90.50 259 GLN A C 1
ATOM 2090 O O . GLN A 1 259 ? 29.977 8.711 -17.124 1.00 90.50 259 GLN A O 1
ATOM 2095 N N . ALA A 1 260 ? 31.169 10.468 -16.372 1.00 89.25 260 ALA A N 1
ATOM 2096 C CA . ALA A 1 260 ? 30.353 11.468 -17.040 1.00 89.25 260 ALA A CA 1
ATOM 2097 C C . ALA A 1 260 ? 30.776 11.637 -18.513 1.00 89.25 260 ALA A C 1
ATOM 2099 O O . ALA A 1 260 ? 31.969 11.524 -18.820 1.00 89.25 260 ALA A O 1
ATOM 2100 N N . PRO A 1 261 ? 29.834 11.948 -19.420 1.00 83.94 261 PRO A N 1
ATOM 2101 C CA . PRO A 1 261 ? 30.140 12.229 -20.817 1.00 83.94 261 PRO A CA 1
ATOM 2102 C C . PRO A 1 261 ? 31.164 13.369 -21.009 1.00 83.94 261 PRO A C 1
ATOM 2104 O O . PRO A 1 261 ? 31.083 14.387 -20.314 1.00 83.94 261 PRO A O 1
ATOM 2107 N N . PRO A 1 262 ? 32.093 13.271 -21.986 1.00 82.75 262 PRO A N 1
ATOM 2108 C CA . PRO A 1 262 ? 33.143 14.277 -22.201 1.00 82.75 262 PRO A CA 1
ATOM 2109 C C . PRO A 1 262 ? 32.634 15.705 -22.455 1.00 82.75 262 PRO A C 1
ATOM 2111 O O . PRO A 1 262 ? 33.316 16.678 -22.136 1.00 82.75 262 PRO A O 1
ATOM 2114 N N . ASN A 1 263 ? 31.427 15.848 -23.009 1.00 83.94 263 ASN A N 1
ATOM 2115 C CA . ASN A 1 263 ? 30.798 17.136 -23.307 1.00 83.94 263 ASN A CA 1
ATOM 2116 C C . ASN A 1 263 ? 30.298 17.894 -22.061 1.00 83.94 263 ASN A C 1
ATOM 2118 O O . ASN A 1 263 ? 29.873 19.038 -22.196 1.00 83.94 263 ASN A O 1
ATOM 2122 N N . MET A 1 264 ? 30.374 17.311 -20.859 1.00 86.19 264 MET A N 1
ATOM 2123 C CA . MET A 1 264 ? 29.965 17.963 -19.603 1.00 86.19 264 MET A CA 1
ATOM 2124 C C . MET A 1 264 ? 31.082 18.780 -18.933 1.00 86.19 264 MET A C 1
ATOM 2126 O O . MET A 1 264 ? 30.911 19.303 -17.834 1.00 86.19 264 MET A O 1
ATOM 2130 N N . GLY A 1 265 ? 32.229 18.920 -19.601 1.00 90.88 265 GLY A N 1
ATOM 2131 C CA . GLY A 1 265 ? 33.348 19.739 -19.146 1.00 90.88 265 GLY A CA 1
ATOM 2132 C C . GLY A 1 265 ? 34.392 18.960 -18.345 1.00 90.88 265 GLY A C 1
ATOM 2133 O O . GLY A 1 265 ? 34.096 18.043 -17.577 1.00 90.88 265 GLY A O 1
ATOM 2134 N N . VAL A 1 266 ? 35.657 19.346 -18.523 1.00 92.19 266 VAL A N 1
ATOM 2135 C CA . VAL A 1 266 ? 36.824 18.621 -17.984 1.00 92.19 266 VAL A CA 1
ATOM 2136 C C . VAL A 1 266 ? 36.82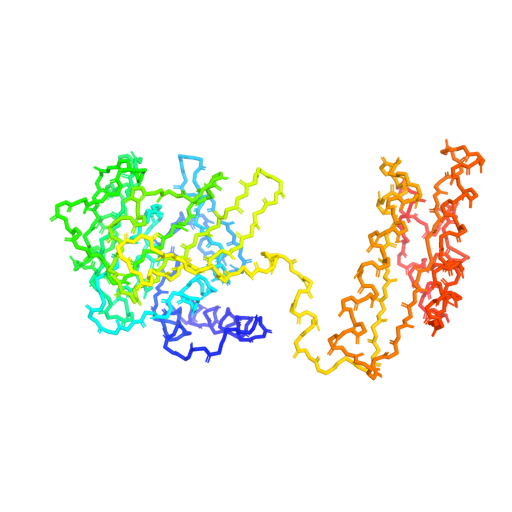4 18.578 -16.454 1.00 92.19 266 VAL A C 1
ATOM 2138 O O . VAL A 1 266 ? 37.119 17.542 -15.866 1.00 92.19 266 VAL A O 1
ATOM 2141 N N . ALA A 1 267 ? 36.463 19.684 -15.798 1.00 93.44 267 ALA A N 1
ATOM 2142 C CA . ALA A 1 267 ? 36.436 19.751 -14.338 1.00 93.44 267 ALA A CA 1
ATOM 2143 C C . ALA A 1 267 ? 35.372 18.815 -13.740 1.00 93.44 267 ALA A C 1
ATOM 2145 O O . ALA A 1 267 ? 35.673 18.052 -12.826 1.00 93.44 267 ALA A O 1
ATOM 2146 N N . PHE A 1 268 ? 34.157 18.830 -14.298 1.00 92.88 268 PHE A N 1
ATOM 2147 C CA . PHE A 1 268 ? 33.052 17.985 -13.845 1.00 92.88 268 PHE A CA 1
ATOM 2148 C C . PHE A 1 268 ? 33.343 16.503 -14.086 1.00 92.88 268 PHE A C 1
ATOM 2150 O O . PHE A 1 268 ? 33.241 15.695 -13.170 1.00 92.88 268 PHE A O 1
ATOM 2157 N N . THR A 1 269 ? 33.767 16.148 -15.300 1.00 92.44 269 THR A N 1
ATOM 2158 C CA . THR A 1 269 ? 34.069 14.756 -15.670 1.00 92.44 269 THR A CA 1
ATOM 2159 C C . THR A 1 269 ? 35.203 14.164 -14.836 1.00 92.44 269 THR A C 1
ATOM 2161 O O . THR A 1 269 ? 35.102 13.017 -14.396 1.00 92.44 269 THR A O 1
ATOM 2164 N N . LYS A 1 270 ? 36.250 14.952 -14.553 1.00 94.75 270 LYS A N 1
ATOM 2165 C CA . LYS A 1 270 ? 37.336 14.556 -13.650 1.00 94.75 270 LYS A CA 1
ATOM 2166 C C . LYS A 1 270 ? 36.829 14.349 -12.220 1.00 94.75 270 LYS A C 1
ATOM 2168 O O . LYS A 1 270 ? 37.043 13.275 -11.665 1.00 94.75 270 LYS A O 1
ATOM 2173 N N . ALA A 1 271 ? 36.127 15.333 -11.658 1.00 95.06 271 ALA A N 1
ATOM 2174 C CA . ALA A 1 271 ? 35.602 15.255 -10.295 1.00 95.06 271 ALA A CA 1
ATOM 2175 C C . ALA A 1 271 ? 34.635 14.074 -10.118 1.00 95.06 271 ALA A C 1
ATOM 2177 O O . ALA A 1 271 ? 34.703 13.362 -9.122 1.00 95.06 271 ALA A O 1
ATOM 2178 N N . PHE A 1 272 ? 33.780 13.819 -11.113 1.00 95.12 272 PHE A N 1
ATOM 2179 C CA . PHE A 1 272 ? 32.835 12.707 -11.090 1.00 95.12 272 PHE A CA 1
ATOM 2180 C C . PHE A 1 272 ? 33.542 11.344 -11.116 1.00 95.12 272 PHE A C 1
ATOM 2182 O O . PHE A 1 272 ? 33.196 10.446 -10.353 1.00 95.12 272 PHE A O 1
ATOM 2189 N N . ARG A 1 273 ? 34.579 11.192 -11.951 1.00 93.88 273 ARG A N 1
ATOM 2190 C CA . ARG A 1 273 ? 35.383 9.961 -12.015 1.00 93.88 273 ARG A CA 1
ATOM 2191 C C . ARG A 1 273 ? 36.115 9.682 -10.698 1.00 93.88 273 ARG A C 1
ATOM 2193 O O . ARG A 1 273 ? 36.259 8.526 -10.316 1.00 93.88 273 ARG A O 1
ATOM 2200 N N . GLU A 1 274 ? 36.566 10.723 -10.000 1.00 96.56 274 GLU A N 1
ATOM 2201 C CA . GLU A 1 274 ? 37.308 10.607 -8.736 1.00 96.56 274 GLU A CA 1
ATOM 2202 C C . GLU A 1 274 ? 36.444 10.152 -7.545 1.00 96.56 274 GLU A C 1
ATOM 2204 O O . GLU A 1 274 ? 36.996 9.655 -6.560 1.00 96.56 274 GLU A O 1
ATOM 2209 N N . ILE A 1 275 ? 35.108 10.239 -7.641 1.00 97.50 275 ILE A N 1
ATOM 2210 C CA . ILE A 1 275 ? 34.171 9.768 -6.604 1.00 97.50 275 ILE A CA 1
ATOM 2211 C C . ILE A 1 275 ? 34.432 8.298 -6.253 1.00 97.50 275 ILE A C 1
ATOM 2213 O O . ILE A 1 275 ? 34.587 7.958 -5.080 1.00 97.50 275 ILE A O 1
ATOM 2217 N N . TYR A 1 276 ? 34.494 7.425 -7.262 1.00 97.62 276 TYR A N 1
ATOM 2218 C CA . TYR A 1 276 ? 34.472 5.976 -7.053 1.00 97.62 276 TYR A CA 1
ATOM 2219 C C . TYR A 1 276 ? 35.776 5.430 -6.450 1.00 97.62 276 TYR A C 1
ATOM 2221 O O . TYR A 1 276 ? 35.694 4.723 -5.445 1.00 97.62 276 TYR A O 1
ATOM 2229 N N . PRO A 1 277 ? 36.982 5.786 -6.946 1.00 97.75 277 PRO A N 1
ATOM 2230 C CA . PRO A 1 277 ? 38.233 5.396 -6.295 1.00 97.75 277 PRO A CA 1
ATOM 2231 C C . PRO A 1 277 ? 38.350 5.915 -4.862 1.00 97.75 277 PRO A C 1
ATOM 2233 O O . PRO A 1 277 ? 38.869 5.212 -3.994 1.00 97.75 277 PRO A O 1
ATOM 2236 N N . LYS A 1 278 ? 37.847 7.128 -4.603 1.00 97.75 278 LYS A N 1
ATOM 2237 C CA . LYS A 1 278 ? 37.850 7.718 -3.265 1.00 97.75 278 LYS A CA 1
ATOM 2238 C C . LYS A 1 278 ? 36.939 6.942 -2.312 1.00 97.75 278 LYS A C 1
ATOM 2240 O O . LYS A 1 278 ? 37.424 6.480 -1.282 1.00 97.75 278 LYS A O 1
ATOM 2245 N N . LEU A 1 279 ? 35.674 6.721 -2.682 1.00 97.75 279 LEU A N 1
ATOM 2246 C CA . LEU A 1 279 ? 34.727 5.931 -1.884 1.00 97.75 279 LEU A CA 1
ATOM 2247 C C . LEU A 1 279 ? 35.231 4.510 -1.646 1.00 97.75 279 LEU A C 1
ATOM 2249 O O . LEU A 1 279 ? 35.154 4.019 -0.521 1.00 97.75 279 LEU A O 1
ATOM 2253 N N . ALA A 1 280 ? 35.773 3.862 -2.680 1.00 97.81 280 ALA A N 1
ATOM 2254 C CA . ALA A 1 280 ? 36.288 2.505 -2.568 1.00 97.81 280 ALA A CA 1
ATOM 2255 C C . ALA A 1 280 ? 37.434 2.406 -1.554 1.00 97.81 280 ALA A C 1
ATOM 2257 O O . ALA A 1 280 ? 37.449 1.504 -0.716 1.00 97.81 280 ALA A O 1
ATOM 2258 N N . LYS A 1 281 ? 38.361 3.371 -1.590 1.00 97.88 281 LYS A N 1
ATOM 2259 C CA . LYS A 1 281 ? 39.485 3.449 -0.656 1.00 97.88 281 LYS A CA 1
ATOM 2260 C C . LYS A 1 281 ? 39.034 3.772 0.768 1.00 97.88 281 LYS A C 1
ATOM 2262 O O . LYS A 1 281 ? 39.452 3.081 1.691 1.00 97.88 281 LYS A O 1
ATOM 2267 N N . GLU A 1 282 ? 38.202 4.797 0.953 1.00 98.00 282 GLU A N 1
ATOM 2268 C CA . GLU A 1 282 ? 37.734 5.229 2.280 1.00 98.00 282 GLU A CA 1
ATOM 2269 C C . GLU A 1 282 ? 36.907 4.149 2.977 1.00 98.00 282 GLU A C 1
ATOM 2271 O O . GLU A 1 282 ? 37.020 3.959 4.186 1.00 98.00 282 GLU A O 1
ATOM 2276 N N . ASN A 1 283 ? 36.131 3.390 2.205 1.00 97.06 283 ASN A N 1
ATOM 2277 C CA . ASN A 1 283 ? 35.328 2.306 2.741 1.00 97.06 283 ASN A CA 1
ATOM 2278 C C . ASN A 1 283 ? 36.057 0.958 2.725 1.00 97.06 283 ASN A C 1
ATOM 2280 O O . ASN A 1 283 ? 35.534 0.022 3.306 1.00 97.06 283 ASN A O 1
ATOM 2284 N N . ASN A 1 284 ? 37.244 0.810 2.131 1.00 96.31 284 ASN A N 1
ATOM 2285 C CA . ASN A 1 284 ? 37.909 -0.491 1.953 1.00 96.31 284 ASN A CA 1
ATOM 2286 C C . ASN A 1 284 ? 36.990 -1.536 1.275 1.00 96.31 284 ASN A C 1
ATOM 2288 O O . ASN A 1 284 ? 36.710 -2.601 1.830 1.00 96.31 284 ASN A O 1
ATOM 2292 N N . ILE A 1 285 ? 36.464 -1.191 0.098 1.00 96.88 285 ILE A N 1
ATOM 2293 C CA . ILE A 1 285 ? 35.574 -2.038 -0.716 1.00 96.88 285 ILE A CA 1
ATOM 2294 C C . ILE A 1 285 ? 36.173 -2.252 -2.113 1.00 96.88 285 ILE A C 1
ATOM 2296 O O . ILE A 1 285 ? 37.002 -1.462 -2.568 1.00 96.88 285 ILE A O 1
ATOM 2300 N N . ALA A 1 286 ? 35.776 -3.329 -2.794 1.00 97.19 286 ALA A N 1
ATOM 2301 C CA . ALA A 1 286 ? 36.279 -3.621 -4.134 1.00 97.19 286 ALA A CA 1
ATOM 2302 C C . ALA A 1 286 ? 35.754 -2.591 -5.145 1.00 97.19 286 ALA A C 1
ATOM 2304 O O . ALA A 1 286 ? 34.635 -2.099 -5.009 1.00 97.19 286 ALA A O 1
ATOM 2305 N N . LEU A 1 287 ? 36.554 -2.283 -6.166 1.00 97.00 287 LEU A N 1
ATOM 2306 C CA . LEU A 1 287 ? 36.219 -1.307 -7.200 1.00 97.00 287 LEU A CA 1
ATOM 2307 C C . LEU A 1 287 ? 36.357 -1.935 -8.583 1.00 97.00 287 LEU A C 1
ATOM 2309 O O . LEU A 1 287 ? 37.424 -2.440 -8.925 1.00 97.00 287 LEU A O 1
ATOM 2313 N N . ILE A 1 288 ? 35.311 -1.807 -9.391 1.00 94.69 288 ILE A N 1
ATOM 2314 C CA . ILE A 1 288 ? 35.393 -1.905 -10.848 1.00 94.69 288 ILE A CA 1
ATOM 2315 C C . ILE A 1 288 ? 35.561 -0.461 -11.342 1.00 94.69 288 ILE A C 1
ATOM 2317 O O . ILE A 1 288 ? 34.619 0.313 -11.205 1.00 94.69 288 ILE A O 1
ATOM 2321 N N . PRO A 1 289 ? 36.738 -0.033 -11.840 1.00 90.12 289 PRO A N 1
ATOM 2322 C CA . PRO A 1 289 ? 37.020 1.390 -12.076 1.00 90.12 289 PRO A CA 1
ATOM 2323 C C . PRO A 1 289 ? 36.057 2.072 -13.050 1.00 90.12 289 PRO A C 1
ATOM 2325 O O . PRO A 1 289 ? 35.700 3.235 -12.858 1.00 90.12 289 PRO A O 1
ATOM 2328 N N . PHE A 1 290 ? 35.632 1.342 -14.079 1.00 91.56 290 PHE A N 1
ATOM 2329 C CA . PHE A 1 290 ? 34.602 1.768 -15.008 1.00 91.56 290 PHE A CA 1
ATOM 2330 C C . PHE A 1 290 ? 33.887 0.543 -15.569 1.00 91.56 290 PHE A C 1
ATOM 2332 O O . PHE A 1 290 ? 34.529 -0.327 -16.147 1.00 91.56 290 PHE A O 1
ATOM 2339 N N . LEU A 1 291 ? 32.568 0.465 -15.395 1.00 87.44 291 LEU A N 1
ATOM 2340 C CA . LEU A 1 291 ? 31.803 -0.708 -15.826 1.00 87.44 291 LEU A CA 1
ATOM 2341 C C . LEU A 1 291 ? 31.804 -0.897 -17.348 1.00 87.44 291 LEU A C 1
ATOM 2343 O O . LEU A 1 291 ? 31.812 -2.018 -17.838 1.00 87.44 291 LEU A O 1
ATOM 2347 N N . LEU A 1 292 ? 31.794 0.203 -18.100 1.00 87.94 292 LEU A N 1
ATOM 2348 C CA . LEU A 1 292 ? 31.746 0.175 -19.562 1.00 87.94 292 LEU A CA 1
ATOM 2349 C C . LEU A 1 292 ? 33.145 0.291 -20.182 1.00 87.94 292 LEU A C 1
ATOM 2351 O O . LEU A 1 292 ? 33.285 0.803 -21.295 1.00 87.94 292 LEU A O 1
ATOM 2355 N N . GLU A 1 293 ? 34.192 -0.132 -19.473 1.00 87.94 293 GLU A N 1
ATOM 2356 C CA . GLU A 1 293 ? 35.550 -0.162 -20.019 1.00 87.94 293 GLU A CA 1
ATOM 2357 C C . GLU A 1 293 ? 35.576 -0.979 -21.324 1.00 87.94 293 GLU A C 1
ATOM 2359 O O . GLU A 1 293 ? 34.939 -2.023 -21.438 1.00 87.94 293 GLU A O 1
ATOM 2364 N N . GLY A 1 294 ? 36.239 -0.463 -22.362 1.00 86.50 294 GLY A N 1
ATOM 2365 C CA . GLY A 1 294 ? 36.265 -1.116 -23.679 1.00 86.50 294 GLY A CA 1
ATOM 2366 C C . GLY A 1 294 ? 34.938 -1.116 -24.459 1.00 86.50 294 GLY A C 1
ATOM 2367 O O . GLY A 1 294 ? 34.899 -1.660 -25.563 1.00 86.50 294 GLY A O 1
ATOM 2368 N N . VAL A 1 295 ? 33.873 -0.486 -23.940 1.00 89.44 295 VAL A N 1
ATOM 2369 C CA . VAL A 1 295 ? 32.549 -0.410 -24.590 1.00 89.44 295 VAL A CA 1
ATOM 2370 C C . VAL A 1 295 ? 32.023 1.019 -24.684 1.00 89.44 295 VAL A C 1
ATOM 2372 O O . VAL A 1 295 ? 31.597 1.442 -25.759 1.00 89.44 295 VAL A O 1
ATOM 2375 N N . GLY A 1 296 ? 32.048 1.781 -23.592 1.00 85.00 296 GLY A N 1
ATOM 2376 C CA . GLY A 1 296 ? 31.474 3.123 -23.511 1.00 85.00 296 GLY A CA 1
ATOM 2377 C C . GLY A 1 296 ? 32.061 4.077 -24.555 1.00 85.00 296 GLY A C 1
ATOM 2378 O O . GLY A 1 296 ? 33.275 4.171 -24.719 1.00 85.00 296 GLY A O 1
ATOM 2379 N N . GLY A 1 297 ? 31.194 4.783 -25.287 1.00 78.75 297 GLY A N 1
ATOM 2380 C CA . GLY A 1 297 ? 31.601 5.746 -26.320 1.00 78.75 297 GLY A CA 1
ATOM 2381 C C . GLY A 1 297 ? 32.054 5.134 -27.654 1.00 78.75 297 GLY A C 1
ATOM 2382 O O . GLY A 1 297 ? 32.356 5.872 -28.591 1.00 78.75 297 GLY A O 1
ATOM 2383 N N . ILE A 1 298 ? 32.068 3.804 -27.793 1.00 87.94 298 ILE A N 1
ATOM 2384 C CA . ILE A 1 298 ? 32.372 3.128 -29.061 1.00 87.94 298 ILE A CA 1
ATOM 2385 C C . ILE A 1 298 ? 31.070 2.940 -29.844 1.00 87.94 298 ILE A C 1
ATOM 2387 O O . ILE A 1 298 ? 30.272 2.058 -29.534 1.00 87.94 298 ILE A O 1
ATOM 2391 N N . SER A 1 299 ? 30.859 3.742 -30.889 1.00 87.06 299 SER A N 1
ATOM 2392 C CA . SER A 1 299 ? 29.591 3.800 -31.642 1.00 87.06 299 SER A CA 1
ATOM 2393 C C . SER A 1 299 ? 29.086 2.443 -32.148 1.00 87.06 299 SER A C 1
ATOM 2395 O O . SER A 1 299 ? 27.897 2.171 -32.071 1.00 87.06 299 SER A O 1
ATOM 2397 N N . LYS A 1 300 ? 29.976 1.554 -32.607 1.00 92.25 300 LYS A N 1
ATOM 2398 C CA . LYS A 1 300 ? 29.608 0.203 -33.080 1.00 92.25 300 LYS A CA 1
ATOM 2399 C C . LYS A 1 300 ? 29.175 -0.759 -31.964 1.00 92.25 300 LYS A C 1
ATOM 2401 O O . LYS A 1 300 ? 28.590 -1.795 -32.255 1.00 92.25 300 LYS A O 1
ATOM 2406 N N . LEU A 1 301 ? 29.527 -0.460 -30.713 1.00 91.00 301 LEU A N 1
ATOM 2407 C CA . LEU A 1 301 ? 29.217 -1.287 -29.547 1.00 91.00 301 LEU A CA 1
ATOM 2408 C C . LEU A 1 301 ? 28.069 -0.718 -28.716 1.00 91.00 301 LEU A C 1
ATOM 2410 O O . LEU A 1 301 ? 27.618 -1.417 -27.813 1.00 91.00 301 LEU A O 1
ATOM 2414 N N . ASN A 1 302 ? 27.564 0.474 -29.042 1.00 88.19 302 ASN A N 1
ATOM 2415 C CA . ASN A 1 302 ? 26.459 1.129 -28.348 1.00 88.19 302 ASN A CA 1
ATOM 2416 C C . ASN A 1 302 ? 25.247 1.316 -29.273 1.00 88.19 302 ASN A C 1
ATOM 2418 O O . ASN A 1 302 ? 25.364 1.322 -30.498 1.00 88.19 302 ASN A O 1
ATOM 2422 N N . LEU A 1 303 ? 24.068 1.433 -28.672 1.00 86.00 303 LEU A N 1
ATOM 2423 C CA . LEU A 1 303 ? 22.820 1.810 -29.316 1.00 86.00 303 LEU A CA 1
ATOM 2424 C C . LEU A 1 303 ? 22.918 3.242 -29.881 1.00 86.00 303 LEU A C 1
ATOM 2426 O O . LEU A 1 303 ? 23.873 3.961 -29.581 1.00 86.00 303 LEU A O 1
ATOM 2430 N N . PRO A 1 304 ? 21.942 3.696 -30.696 1.00 81.75 304 PRO A N 1
ATOM 2431 C CA . PRO A 1 304 ? 21.973 5.037 -31.292 1.00 81.75 304 PRO A CA 1
ATOM 2432 C C . PRO A 1 304 ? 22.080 6.196 -30.289 1.00 81.75 304 PRO A C 1
ATOM 2434 O O . PRO A 1 304 ? 22.452 7.299 -30.677 1.00 81.75 304 PRO A O 1
ATOM 2437 N N . ASP A 1 305 ? 21.773 5.956 -29.012 1.00 74.19 305 ASP A N 1
ATOM 2438 C CA . ASP A 1 305 ? 21.964 6.920 -27.924 1.00 74.19 305 ASP A CA 1
ATOM 2439 C C . ASP A 1 305 ? 23.433 7.118 -27.507 1.00 74.19 305 ASP A C 1
ATOM 2441 O O . ASP A 1 305 ? 23.733 8.050 -26.763 1.00 74.19 305 ASP A O 1
ATOM 2445 N N . GLY A 1 306 ? 24.350 6.270 -27.985 1.00 72.25 306 GLY A N 1
ATOM 2446 C CA . GLY A 1 306 ? 25.782 6.331 -27.697 1.00 72.25 306 GLY A CA 1
ATOM 2447 C C . GLY A 1 306 ? 26.169 5.956 -26.263 1.00 72.25 306 GLY A C 1
ATOM 2448 O O . GLY A 1 306 ? 27.335 6.121 -25.902 1.00 72.25 306 GLY A O 1
ATOM 2449 N N . ILE A 1 307 ? 25.221 5.470 -25.456 1.00 71.44 307 ILE A N 1
ATOM 2450 C CA . ILE A 1 307 ? 25.380 5.240 -24.013 1.00 71.44 307 ILE A CA 1
ATOM 2451 C C . ILE A 1 307 ? 25.130 3.774 -23.654 1.00 71.44 307 ILE A C 1
ATOM 2453 O O . ILE A 1 307 ? 25.848 3.222 -22.821 1.00 71.44 307 ILE A O 1
ATOM 2457 N N . HIS A 1 308 ? 24.119 3.144 -24.253 1.00 83.31 308 HIS A N 1
ATOM 2458 C CA . HIS A 1 308 ? 23.721 1.788 -23.887 1.00 83.31 308 HIS A CA 1
ATOM 2459 C C . HIS A 1 308 ? 24.380 0.750 -24.800 1.00 83.31 308 HIS A C 1
ATOM 2461 O O . HIS A 1 308 ? 24.282 0.882 -26.020 1.00 83.31 308 HIS A O 1
ATOM 2467 N N . PRO A 1 309 ? 25.003 -0.316 -24.265 1.00 88.75 309 PRO A N 1
ATOM 2468 C CA . PRO A 1 309 ? 25.619 -1.347 -25.092 1.00 88.75 309 PRO A CA 1
ATOM 2469 C C . PRO A 1 309 ? 24.630 -2.075 -26.019 1.00 88.75 309 PRO A C 1
ATOM 2471 O O . PRO A 1 309 ? 23.492 -2.375 -25.672 1.00 88.75 309 PRO A O 1
ATOM 2474 N N . THR A 1 310 ? 25.097 -2.428 -27.213 1.00 92.38 310 THR A N 1
ATOM 2475 C CA . THR A 1 310 ? 24.459 -3.419 -28.099 1.00 92.38 310 THR A CA 1
ATOM 2476 C C . THR A 1 310 ? 24.605 -4.832 -27.518 1.00 92.38 310 THR A C 1
ATOM 2478 O O . THR A 1 310 ? 25.421 -5.038 -26.617 1.00 92.38 310 THR A O 1
ATOM 2481 N N . PRO A 1 311 ? 23.936 -5.866 -28.070 1.00 92.88 311 PRO A N 1
ATOM 2482 C CA . PRO A 1 311 ? 24.186 -7.252 -27.664 1.00 92.88 311 PRO A CA 1
ATOM 2483 C C . PRO A 1 311 ? 25.661 -7.679 -27.747 1.00 92.88 311 PRO A C 1
ATOM 2485 O O . PRO A 1 311 ? 26.102 -8.516 -26.966 1.00 92.88 311 PRO A O 1
ATOM 2488 N N . GLN A 1 312 ? 26.438 -7.106 -28.675 1.00 90.62 312 GLN A N 1
ATOM 2489 C CA . GLN A 1 312 ? 27.881 -7.339 -28.753 1.00 90.62 312 GLN A CA 1
ATOM 2490 C C . GLN A 1 312 ? 28.641 -6.591 -27.651 1.00 90.62 312 GLN A C 1
ATOM 2492 O O . GLN A 1 312 ? 29.529 -7.171 -27.037 1.00 90.62 312 GLN A O 1
ATOM 2497 N N . GLY A 1 313 ? 28.279 -5.335 -27.376 1.00 89.94 313 GLY A N 1
ATOM 2498 C CA . GLY A 1 313 ? 28.852 -4.569 -26.267 1.00 89.94 313 GLY A CA 1
ATOM 2499 C C . GLY A 1 313 ? 28.599 -5.238 -24.914 1.00 89.94 313 GLY A C 1
ATOM 2500 O O . GLY A 1 313 ? 29.521 -5.366 -24.121 1.00 89.94 313 GLY A O 1
ATOM 2501 N N . HIS A 1 314 ? 27.395 -5.772 -24.687 1.00 88.81 314 HIS A N 1
ATOM 2502 C CA . HIS A 1 314 ? 27.061 -6.516 -23.469 1.00 88.81 314 HIS A CA 1
ATOM 2503 C C . HIS A 1 314 ? 27.960 -7.735 -23.225 1.00 88.81 314 HIS A C 1
ATOM 2505 O O . HIS A 1 314 ? 28.246 -8.034 -22.072 1.00 88.81 314 HIS A O 1
ATOM 2511 N N . LYS A 1 315 ? 28.424 -8.425 -24.278 1.00 89.38 315 LYS A N 1
ATOM 2512 C CA . LYS A 1 315 ? 29.364 -9.548 -24.123 1.00 89.38 315 LYS A CA 1
ATOM 2513 C C . LYS A 1 315 ? 30.716 -9.091 -23.583 1.00 89.38 315 LYS A C 1
ATOM 2515 O O . LYS A 1 315 ? 31.265 -9.770 -22.736 1.00 89.38 315 LYS A O 1
ATOM 2520 N N . ILE A 1 316 ? 31.201 -7.937 -24.039 1.00 88.12 316 ILE A N 1
ATOM 2521 C CA . ILE A 1 316 ? 32.485 -7.368 -23.608 1.00 88.12 316 ILE A CA 1
ATOM 2522 C C . ILE A 1 316 ? 32.392 -6.846 -22.167 1.00 88.12 316 ILE A C 1
ATOM 2524 O O . ILE A 1 316 ? 33.332 -7.011 -21.412 1.00 88.12 316 ILE A O 1
ATOM 2528 N N . VAL A 1 317 ? 31.255 -6.259 -21.765 1.00 85.56 317 VAL A N 1
ATOM 2529 C CA . VAL A 1 317 ? 31.030 -5.831 -20.365 1.00 85.56 317 VAL A CA 1
ATOM 2530 C C . VAL A 1 317 ? 30.985 -7.021 -19.396 1.00 85.56 317 VAL A C 1
ATOM 2532 O O . VAL A 1 317 ? 31.276 -6.864 -18.215 1.00 85.56 317 VAL A O 1
ATOM 2535 N N . ALA A 1 318 ? 30.565 -8.196 -19.871 1.00 82.88 318 ALA A N 1
ATOM 2536 C CA . ALA A 1 318 ? 30.420 -9.390 -19.042 1.00 82.88 318 ALA A CA 1
ATOM 2537 C C . ALA A 1 318 ? 31.728 -10.181 -18.838 1.00 82.88 318 ALA A C 1
ATOM 2539 O O . ALA A 1 318 ? 31.754 -11.049 -17.963 1.00 82.88 318 ALA A O 1
ATOM 2540 N N . GLU A 1 319 ? 32.755 -9.928 -19.655 1.00 79.12 319 GLU A N 1
ATOM 2541 C CA . GLU A 1 319 ? 34.091 -10.546 -19.583 1.00 79.12 319 GLU A CA 1
ATOM 2542 C C . GLU A 1 319 ? 35.005 -9.812 -18.590 1.00 79.12 319 GLU A C 1
ATOM 2544 O O . GLU A 1 319 ? 35.742 -10.517 -17.860 1.00 79.12 319 GLU A O 1
#

Foldseek 3Di:
DVLQLVLLVVLLVVLVLLPLPPVLLSVLSNLDQQLLLADVVCNNVSSPQDWDDPDPPDIDHGSNVLSVLCVLQPQAAAFAEEEEACQSVSSVSSSVSNRYQAEYEDQDPVSLVNNQVSCVVRVNPSHHYDHDHPLQTDQVPAQGLEYEYPDEDQDDRVNNVQRYDQQHWYWHFHHDPVDTWIWIWHRNDNPDIDIDTHPDPDDDCSVLPDQAQEAEADDDQVCLVVVPALVVSLVVSVVSVVVCCVSHVNHAYEYAFDFHDPVSDDVRRVSNLVSQVVSCVVSVHHYPSHLQVVQQQPCVQADPVSGHGDPVSVVVSVD

pLDDT: mean 91.36, std 9.92, range [45.25, 98.88]

Radius of gyration: 23.92 Å; chains: 1; bounding box: 62×42×57 Å

Organism: NCBI:txid69355